Protein AF-A0A074Z7V4-F1 (afdb_monomer_lite)

Radius of gyration: 21.46 Å; chains: 1; bounding box: 53×35×67 Å

Organism: Opisthorchis viverrini (NCBI:txid6198)

Foldseek 3Di:
DLDPQAADQAPPRDGPDDDDDQDDLVVVLCQLLVPVVCVVVVDHHQPAAQAAEEEAEDAAEDDQQWGDGPPGIAGLQSVLVSLVSCQVRNRYNAYEYEEEYFLFQNSQVVRHDLQSSYFYKYQAHNPGTWAADDCPPVVVNDGSHTQLVCQLVVCVVVDDPVPQDPLNSQVRSQVRSDVHRIDRDHSLLVLLVQLLVQCVVVHAADAPDDDPVQLVVLLVLLVVLLCVQPNNCVSPVCNVVRSVSSSVCSVRRDGSVSSSVSSNVSRD

pLDDT: mean 84.58, std 10.16, range [51.84, 97.12]

Sequence (268 aa):
NPFPGQVFHEYEKENIYYRGLSWNTDILAKVLEGDRNLGKHRKKVLKSGPCNKVFLYYSGHGAVGYISFPNGQLSAMQLNDILTSMRSKKTYNKLVFYMDACYSGSMFHDLLPTDAGLYVTTSANEKEVSWGAFRSDRRIGACTATEYSYSWITDSEHKDLKKRTLDQQYQEVKKRTKKSRAELGHIMKETFHDIVMDVTTHHKPTVNNLSKRDELICYETVCDHFETHCFTMQQLPEVAQHTIHLMEQCKAGYEAKTVIECVHSVCS

Structure (mmCIF, N/CA/C/O backbone):
data_AF-A0A074Z7V4-F1
#
_entry.id   AF-A0A074Z7V4-F1
#
loop_
_atom_site.group_PDB
_atom_site.id
_atom_site.type_symbol
_atom_site.label_atom_id
_atom_site.label_alt_id
_atom_site.label_comp_id
_atom_site.label_asym_id
_atom_site.label_entity_id
_atom_site.label_seq_id
_atom_site.pdbx_PDB_ins_code
_atom_site.Cartn_x
_atom_site.Cartn_y
_atom_site.Cartn_z
_atom_site.occupancy
_atom_site.B_iso_or_equiv
_atom_site.auth_seq_id
_atom_site.auth_comp_id
_atom_site.auth_asym_id
_atom_site.auth_atom_id
_atom_site.pdbx_PDB_model_num
ATOM 1 N N . ASN A 1 1 ? 22.125 -0.754 -22.207 1.00 80.38 1 ASN A N 1
ATOM 2 C CA . ASN A 1 1 ? 21.896 -2.075 -21.586 1.00 80.38 1 ASN A CA 1
ATOM 3 C C . ASN A 1 1 ? 22.978 -3.025 -22.100 1.00 80.38 1 ASN A C 1
ATOM 5 O O . ASN A 1 1 ? 22.996 -3.240 -23.307 1.00 80.38 1 ASN A O 1
ATOM 9 N N . PRO A 1 2 ? 23.887 -3.530 -21.244 1.00 85.88 2 PRO A N 1
ATOM 10 C CA . PRO A 1 2 ? 24.947 -4.472 -21.637 1.00 85.88 2 PRO A CA 1
ATOM 11 C C . PRO A 1 2 ? 24.444 -5.880 -22.012 1.00 85.88 2 PRO A C 1
ATOM 13 O O . PRO A 1 2 ? 25.205 -6.646 -22.595 1.00 85.88 2 PRO A O 1
ATOM 16 N N . PHE A 1 3 ? 23.184 -6.219 -21.712 1.00 87.62 3 PHE A N 1
ATOM 17 C CA . PHE A 1 3 ? 22.552 -7.500 -22.040 1.00 87.62 3 PHE A CA 1
ATOM 18 C C . PHE A 1 3 ? 21.290 -7.262 -22.894 1.00 87.62 3 PHE A C 1
ATOM 20 O O . PHE A 1 3 ? 20.187 -7.120 -22.358 1.00 87.62 3 PHE A O 1
ATOM 27 N N . PRO A 1 4 ? 21.418 -7.137 -24.230 1.00 87.25 4 PRO A N 1
ATOM 28 C CA . PRO A 1 4 ? 20.284 -6.850 -25.106 1.00 87.25 4 PRO A CA 1
ATOM 29 C C . PRO A 1 4 ? 19.150 -7.872 -24.955 1.00 87.25 4 PRO A C 1
ATOM 31 O O . PRO A 1 4 ? 19.379 -9.076 -24.973 1.00 87.25 4 PRO A O 1
ATOM 34 N N . GLY A 1 5 ? 17.914 -7.383 -24.813 1.00 85.75 5 GLY A N 1
ATOM 35 C CA . GLY A 1 5 ? 16.729 -8.233 -24.636 1.00 85.75 5 GLY A CA 1
ATOM 36 C C . GLY A 1 5 ? 16.567 -8.842 -23.239 1.00 85.75 5 GLY A C 1
ATOM 37 O O . GLY A 1 5 ? 15.644 -9.631 -23.041 1.00 85.75 5 GLY A O 1
ATOM 38 N N . GLN A 1 6 ? 17.431 -8.481 -22.282 1.00 87.56 6 GLN A N 1
ATOM 39 C CA . GLN A 1 6 ? 17.394 -9.006 -20.920 1.00 87.56 6 GLN A CA 1
ATOM 40 C C . GLN A 1 6 ? 17.218 -7.900 -19.875 1.00 87.56 6 GLN A C 1
ATOM 42 O O . GLN A 1 6 ? 17.792 -6.811 -19.997 1.00 87.56 6 GLN A O 1
ATOM 47 N N . VAL A 1 7 ? 16.420 -8.198 -18.849 1.00 85.69 7 VAL A N 1
ATOM 48 C CA . VAL A 1 7 ? 16.239 -7.396 -17.631 1.00 85.69 7 VAL A CA 1
ATOM 49 C C . VAL A 1 7 ? 16.257 -8.343 -16.438 1.00 85.69 7 VAL A C 1
ATOM 51 O O . VAL A 1 7 ? 15.667 -9.416 -16.507 1.00 85.69 7 VAL A O 1
ATOM 54 N N . PHE A 1 8 ? 16.927 -7.933 -15.364 1.00 85.88 8 PHE A N 1
ATOM 55 C CA . PHE A 1 8 ? 17.133 -8.729 -14.155 1.00 85.88 8 PHE A CA 1
ATOM 56 C C . PHE A 1 8 ? 16.592 -7.971 -12.942 1.00 85.88 8 PHE A C 1
ATOM 58 O O . PHE A 1 8 ? 16.711 -6.744 -12.906 1.00 85.88 8 PHE A O 1
ATOM 65 N N . HIS A 1 9 ? 16.037 -8.687 -11.962 1.00 83.50 9 HIS A N 1
A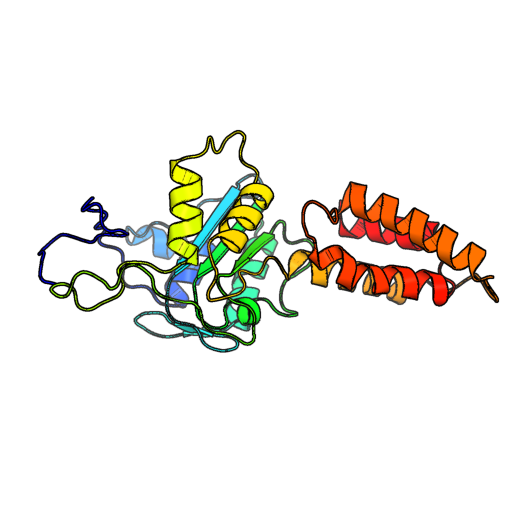TOM 66 C CA . HIS A 1 9 ? 15.585 -8.120 -10.682 1.00 83.50 9 HIS A CA 1
ATOM 67 C C . HIS A 1 9 ? 16.553 -8.408 -9.523 1.00 83.50 9 HIS A C 1
ATOM 69 O O . HIS A 1 9 ? 16.456 -7.810 -8.458 1.00 83.50 9 HIS A O 1
ATOM 75 N N . GLU A 1 10 ? 17.537 -9.276 -9.734 1.00 78.44 10 GLU A N 1
ATOM 76 C CA . GLU A 1 10 ? 18.521 -9.661 -8.727 1.00 78.44 10 GLU A CA 1
ATOM 77 C C . GLU A 1 10 ? 19.835 -10.110 -9.382 1.00 78.44 10 GLU A C 1
ATOM 79 O O . GLU A 1 10 ? 20.051 -9.912 -10.581 1.00 78.44 10 GLU A O 1
ATOM 84 N N . TYR A 1 11 ? 20.751 -10.658 -8.581 1.00 66.06 11 TYR A N 1
ATOM 85 C CA . TYR A 1 11 ? 22.032 -11.165 -9.076 1.00 66.06 11 TYR A CA 1
ATOM 86 C C . TYR A 1 11 ? 21.895 -12.460 -9.877 1.00 66.06 11 TYR A C 1
ATOM 88 O O . TYR A 1 11 ? 22.712 -12.704 -10.772 1.00 66.06 11 TYR A O 1
ATOM 96 N N . GLU A 1 12 ? 20.880 -13.269 -9.573 1.00 63.16 12 GLU A N 1
ATOM 97 C CA . GLU A 1 12 ? 20.518 -14.421 -10.384 1.00 63.16 12 GLU A CA 1
ATOM 98 C C . GLU A 1 12 ? 19.896 -13.904 -11.683 1.00 63.16 12 GLU A C 1
ATOM 100 O O . GLU A 1 12 ? 18.950 -13.119 -11.711 1.00 63.16 12 GLU A O 1
ATOM 105 N N . LYS A 1 13 ? 20.543 -14.238 -12.799 1.00 66.25 13 LYS A N 1
ATOM 106 C CA . LYS A 1 13 ? 20.292 -13.625 -14.107 1.00 66.25 13 LYS A CA 1
ATOM 107 C C . LYS A 1 13 ? 19.062 -14.215 -14.792 1.00 66.25 13 LYS A C 1
ATOM 109 O O . LYS A 1 13 ? 19.121 -14.553 -15.976 1.00 66.25 13 LYS A O 1
ATOM 114 N N . GLU A 1 14 ? 17.960 -14.357 -14.068 1.00 79.56 14 GLU A N 1
ATOM 115 C CA . GLU A 1 14 ? 16.699 -14.726 -14.688 1.00 79.56 14 GLU A CA 1
ATOM 116 C C . GLU A 1 14 ? 16.153 -13.534 -15.478 1.00 79.56 14 GLU A C 1
ATOM 118 O O . GLU A 1 14 ? 16.038 -12.411 -14.982 1.00 79.56 14 GLU A O 1
ATOM 123 N N . ASN A 1 15 ? 15.872 -13.769 -16.759 1.00 81.88 15 ASN A N 1
ATOM 124 C CA . ASN A 1 15 ? 15.358 -12.724 -17.625 1.00 81.88 15 ASN A CA 1
ATOM 125 C C . ASN A 1 15 ? 13.858 -12.529 -17.394 1.00 81.88 15 ASN A C 1
ATOM 127 O O . ASN A 1 15 ? 13.052 -13.342 -17.838 1.00 81.88 15 ASN A O 1
ATOM 131 N N . ILE A 1 16 ? 13.494 -11.391 -16.810 1.00 79.75 16 ILE A N 1
ATOM 132 C CA . ILE A 1 16 ? 12.103 -11.001 -16.541 1.00 79.75 16 ILE A CA 1
ATOM 133 C C . ILE A 1 16 ? 11.569 -9.958 -17.538 1.00 79.75 16 ILE A C 1
ATOM 135 O O . ILE A 1 16 ? 10.591 -9.259 -17.271 1.00 79.75 16 ILE A O 1
ATOM 139 N N . TYR A 1 17 ? 12.235 -9.782 -18.685 1.00 79.69 17 TYR A N 1
ATOM 140 C CA . TYR A 1 17 ? 11.894 -8.727 -19.636 1.00 79.69 17 TYR A CA 1
ATOM 141 C C . TYR A 1 17 ? 10.467 -8.861 -20.186 1.00 79.69 17 TYR A C 1
ATOM 143 O O . TYR A 1 17 ? 10.126 -9.815 -20.885 1.00 79.69 17 TYR A O 1
ATOM 151 N N . TYR A 1 18 ? 9.665 -7.821 -19.960 1.00 71.94 18 TYR A N 1
ATOM 152 C CA . TYR A 1 18 ? 8.350 -7.647 -20.564 1.00 71.94 18 TYR A CA 1
ATOM 153 C C . TYR A 1 18 ? 8.260 -6.286 -21.261 1.00 71.94 18 TYR A C 1
ATOM 155 O O . TYR A 1 18 ? 8.607 -5.248 -20.693 1.00 71.94 18 TYR A O 1
ATOM 163 N N . ARG A 1 19 ? 7.758 -6.265 -22.502 1.00 67.94 19 ARG A N 1
ATOM 164 C CA . ARG A 1 19 ? 7.494 -5.018 -23.230 1.00 67.94 19 ARG A CA 1
ATOM 165 C C . ARG A 1 19 ? 6.061 -4.555 -22.961 1.00 67.94 19 ARG A C 1
ATOM 167 O O . ARG A 1 19 ? 5.111 -5.082 -23.535 1.00 67.94 19 ARG A O 1
ATOM 174 N N . GLY A 1 20 ? 5.926 -3.554 -22.095 1.00 66.00 20 GLY A N 1
ATOM 175 C CA . GLY A 1 20 ? 4.654 -2.897 -21.789 1.00 66.00 20 GLY A CA 1
ATOM 176 C C . GLY A 1 20 ? 4.249 -1.807 -22.787 1.00 66.00 20 GLY A C 1
ATOM 177 O O . GLY A 1 20 ? 4.987 -1.457 -23.708 1.00 66.00 20 GLY A O 1
ATOM 178 N N . LEU A 1 21 ? 3.051 -1.259 -22.579 1.00 67.06 21 LEU A N 1
ATOM 179 C CA . LEU A 1 21 ? 2.572 -0.053 -23.258 1.00 67.06 21 LEU A CA 1
ATOM 180 C C . LEU A 1 21 ? 3.268 1.194 -22.685 1.00 67.06 21 LEU A C 1
ATOM 182 O O . LEU A 1 21 ? 3.741 1.178 -21.553 1.00 67.06 21 LEU A O 1
ATOM 186 N N . SER A 1 22 ? 3.289 2.292 -23.445 1.00 68.94 22 SER A N 1
ATOM 187 C CA . SER A 1 22 ? 3.604 3.610 -22.879 1.00 68.94 22 SER A CA 1
ATOM 188 C C . SER A 1 22 ? 2.479 4.021 -21.924 1.00 68.94 22 SER A C 1
ATOM 190 O O . SER A 1 22 ? 1.308 4.013 -22.316 1.00 68.94 22 SER A O 1
ATOM 192 N N . TRP A 1 23 ? 2.838 4.328 -20.677 1.00 73.06 23 TRP A N 1
ATOM 193 C CA . TRP A 1 23 ? 1.909 4.701 -19.613 1.00 73.06 23 TRP A CA 1
ATOM 194 C C . TRP A 1 23 ? 1.901 6.213 -19.389 1.00 73.06 23 TRP A C 1
ATOM 196 O O . TRP A 1 23 ? 2.947 6.863 -19.397 1.00 73.06 23 TRP A O 1
ATOM 206 N N . ASN A 1 24 ? 0.709 6.748 -19.155 1.00 76.88 24 ASN A N 1
ATOM 207 C CA . ASN A 1 24 ? 0.464 8.077 -18.611 1.00 76.88 24 ASN A CA 1
ATOM 208 C C . ASN A 1 24 ? -0.742 7.999 -17.657 1.00 76.88 24 ASN A C 1
ATOM 210 O O . ASN A 1 24 ? -1.385 6.947 -17.550 1.00 76.88 24 ASN A O 1
ATOM 214 N N . THR A 1 25 ? -1.038 9.103 -16.978 1.00 77.25 25 THR A N 1
ATOM 215 C CA . THR A 1 25 ? -2.139 9.212 -16.009 1.00 77.25 25 THR A CA 1
ATOM 216 C C . THR A 1 25 ? -3.486 8.795 -16.592 1.00 77.25 25 THR A C 1
ATOM 218 O O . THR A 1 25 ? -4.190 7.980 -15.999 1.00 77.25 25 THR A O 1
ATOM 221 N N . ASP A 1 26 ? -3.810 9.275 -17.793 1.00 80.56 26 ASP A N 1
ATOM 222 C CA . ASP A 1 26 ? -5.094 9.010 -18.446 1.00 80.56 26 ASP A CA 1
ATOM 223 C C . ASP A 1 26 ? -5.274 7.526 -18.772 1.00 80.56 26 ASP A C 1
ATOM 225 O O . ASP A 1 26 ? -6.372 6.979 -18.660 1.00 80.56 26 ASP A O 1
ATOM 229 N N . ILE A 1 27 ? -4.196 6.857 -19.190 1.00 81.44 27 ILE A N 1
ATOM 230 C CA . ILE A 1 27 ? -4.209 5.420 -19.464 1.00 81.44 27 ILE A CA 1
ATOM 231 C C . ILE A 1 27 ? -4.393 4.640 -18.162 1.00 81.44 27 ILE A C 1
ATOM 233 O O . ILE A 1 27 ? -5.174 3.692 -18.167 1.00 81.44 27 ILE A O 1
ATOM 237 N N . LEU A 1 28 ? -3.732 5.027 -17.064 1.00 83.44 28 LEU A N 1
ATOM 238 C CA . LEU A 1 28 ? -3.923 4.369 -15.768 1.00 83.44 28 LEU A CA 1
ATOM 239 C C . LEU A 1 28 ? -5.385 4.465 -15.319 1.00 83.44 28 LEU A C 1
ATOM 241 O O . LEU A 1 28 ? -5.999 3.431 -15.060 1.00 83.44 28 LEU A O 1
ATOM 245 N N . ALA A 1 29 ? -5.952 5.675 -15.300 1.00 83.12 29 ALA A N 1
ATOM 246 C CA . ALA A 1 29 ? -7.342 5.898 -14.906 1.00 83.12 29 ALA A CA 1
ATOM 247 C C . ALA A 1 29 ? -8.300 5.052 -15.758 1.00 83.12 29 ALA A C 1
ATOM 249 O O . ALA A 1 29 ? -9.081 4.264 -15.235 1.00 83.12 29 ALA A O 1
ATOM 250 N N . LYS A 1 30 ? -8.166 5.108 -17.088 1.00 86.00 30 LYS A N 1
ATOM 251 C CA . LYS A 1 30 ? -9.005 4.330 -18.015 1.00 86.00 30 LYS A CA 1
ATOM 252 C C . LYS A 1 30 ? -8.857 2.819 -17.855 1.00 86.00 30 LYS A C 1
ATOM 254 O O . LYS A 1 30 ? -9.831 2.089 -18.030 1.00 86.00 30 LYS A O 1
ATOM 259 N N . VAL A 1 31 ? -7.653 2.330 -17.551 1.00 87.81 31 VAL A N 1
ATOM 260 C CA . VAL A 1 31 ? -7.422 0.906 -17.275 1.00 87.81 31 VAL A CA 1
ATOM 261 C C . VAL A 1 31 ? -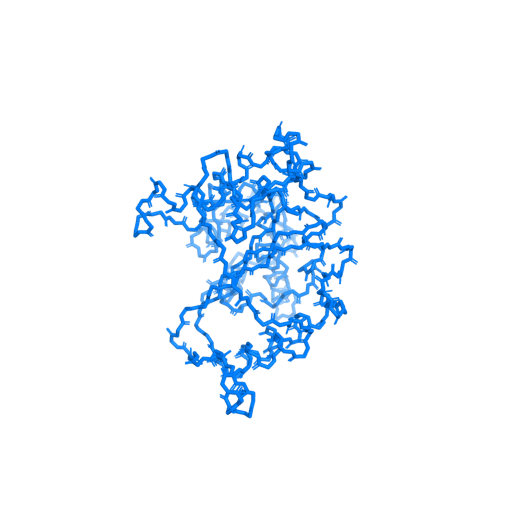8.130 0.497 -15.991 1.00 87.81 31 VAL A C 1
ATOM 263 O O . VAL A 1 31 ? -8.842 -0.505 -16.013 1.00 87.81 31 VAL A O 1
ATOM 266 N N . LEU A 1 32 ? -7.965 1.263 -14.912 1.00 87.12 32 LEU A N 1
ATOM 267 C CA . LEU A 1 32 ? -8.542 0.975 -13.598 1.00 87.12 32 LEU A CA 1
ATOM 268 C C . LEU A 1 32 ? -10.070 1.111 -13.571 1.00 87.12 32 LEU A C 1
ATOM 270 O O . LEU A 1 32 ? -10.753 0.329 -12.915 1.00 87.12 32 LEU A O 1
ATOM 274 N N . GLU A 1 33 ? -10.621 2.041 -14.347 1.00 84.56 33 GLU A N 1
ATOM 275 C CA . GLU A 1 33 ? -12.066 2.240 -14.476 1.00 84.56 33 GLU A CA 1
ATOM 276 C C . GLU A 1 33 ? -12.741 1.312 -15.500 1.00 84.56 33 GLU A C 1
ATOM 278 O O . GLU A 1 33 ? -13.967 1.312 -15.620 1.00 84.56 33 GLU A O 1
ATOM 283 N N . GLY A 1 34 ? -11.969 0.519 -16.250 1.00 83.25 34 GLY A N 1
ATOM 284 C CA . GLY A 1 34 ? -12.516 -0.425 -17.225 1.00 83.25 34 GLY A CA 1
ATOM 285 C C . GLY A 1 34 ? -13.076 0.225 -18.498 1.00 83.25 34 GLY A C 1
ATOM 286 O O . GLY A 1 34 ? -14.072 -0.254 -19.049 1.00 83.25 34 GLY A O 1
ATOM 287 N N . ASP A 1 35 ? -12.449 1.300 -18.993 1.00 83.94 35 ASP A N 1
ATOM 288 C CA . ASP A 1 35 ? -12.880 2.018 -20.202 1.00 83.94 35 ASP A CA 1
ATOM 289 C C . ASP A 1 35 ? -12.924 1.080 -21.428 1.00 83.94 35 ASP A C 1
ATOM 291 O O . ASP A 1 35 ? -11.910 0.615 -21.967 1.00 83.94 35 ASP A O 1
ATOM 295 N N . ARG A 1 36 ? -14.145 0.824 -21.914 1.00 79.00 36 ARG A N 1
ATOM 296 C CA . ARG A 1 36 ? -14.410 -0.077 -23.044 1.00 79.00 36 ARG A CA 1
ATOM 297 C C . ARG A 1 36 ? -13.829 0.433 -24.363 1.00 79.00 36 ARG A C 1
ATOM 299 O O . ARG A 1 36 ? -13.514 -0.386 -25.224 1.00 79.00 36 ARG A O 1
ATOM 306 N N . ASN A 1 37 ? -13.690 1.746 -24.547 1.00 80.25 37 ASN A N 1
ATOM 307 C CA . ASN A 1 37 ? -13.113 2.323 -25.760 1.00 80.25 37 ASN A CA 1
ATOM 308 C C . ASN A 1 37 ? -11.602 2.106 -25.797 1.00 80.25 37 ASN A C 1
ATOM 310 O O . ASN A 1 37 ? -11.081 1.689 -26.830 1.00 80.25 37 ASN A O 1
ATOM 314 N N . LEU A 1 38 ? -10.913 2.249 -24.659 1.00 76.50 38 LEU A N 1
ATOM 315 C CA . LEU A 1 38 ? -9.503 1.864 -24.556 1.00 76.50 38 LEU A CA 1
ATOM 316 C C . LEU A 1 38 ? -9.320 0.358 -24.833 1.00 76.50 38 LEU A C 1
ATOM 318 O O . LEU A 1 38 ? -8.413 -0.031 -25.573 1.00 76.50 38 LEU A O 1
ATOM 322 N N . GLY A 1 39 ? -10.243 -0.471 -24.331 1.00 63.44 39 GLY A N 1
ATOM 323 C CA . GLY A 1 39 ? -10.296 -1.916 -24.580 1.00 63.44 39 GLY A CA 1
ATOM 324 C C . GLY A 1 39 ? -10.379 -2.319 -26.060 1.00 63.44 39 GLY A C 1
ATOM 325 O O . GLY A 1 39 ? -9.779 -3.316 -26.469 1.00 63.44 39 GLY A O 1
ATOM 326 N N . LYS A 1 40 ? -11.075 -1.529 -26.890 1.00 65.50 40 LYS A N 1
ATOM 327 C CA . LYS A 1 40 ? -11.215 -1.776 -28.341 1.00 65.50 40 LYS A CA 1
ATOM 328 C C . LYS A 1 40 ? -9.897 -1.606 -29.103 1.00 65.50 40 LYS A C 1
ATOM 330 O O . LYS A 1 40 ? -9.696 -2.263 -30.120 1.00 65.50 40 LYS A O 1
ATOM 335 N N . HIS A 1 41 ? -8.957 -0.812 -28.590 1.00 67.25 41 HIS A N 1
ATOM 336 C CA . HIS A 1 41 ? -7.642 -0.590 -29.206 1.00 67.25 41 HIS A CA 1
ATOM 337 C C . HIS A 1 41 ? -6.600 -1.668 -28.842 1.00 67.25 41 HIS A C 1
ATOM 339 O O . HIS A 1 41 ? -5.408 -1.377 -28.766 1.00 67.25 41 HIS A O 1
ATOM 345 N N . ARG A 1 42 ? -7.037 -2.915 -28.5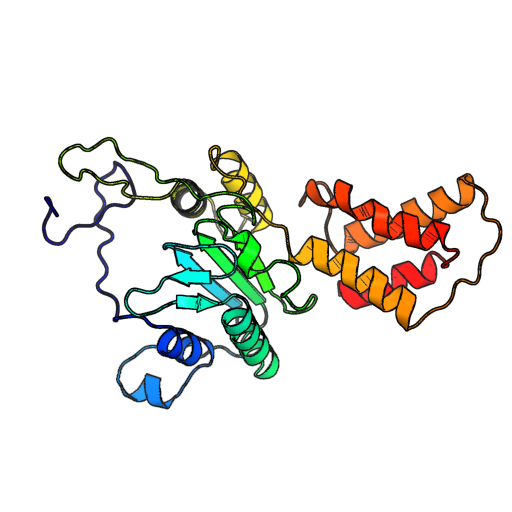87 1.00 60.38 42 ARG A N 1
ATOM 346 C CA . ARG A 1 42 ? -6.201 -4.050 -28.130 1.00 60.38 42 ARG A CA 1
ATOM 347 C C . ARG A 1 42 ? -5.441 -3.797 -26.818 1.00 60.38 42 ARG A C 1
ATOM 349 O O . ARG A 1 42 ? -4.493 -4.517 -26.508 1.00 60.38 42 ARG A O 1
ATOM 356 N N . LYS A 1 43 ? -5.852 -2.806 -26.024 1.00 69.19 43 LYS A N 1
ATOM 357 C CA . LYS A 1 43 ? -5.298 -2.567 -24.687 1.00 69.19 43 LYS A CA 1
ATOM 358 C C . LYS A 1 43 ? -6.124 -3.337 -23.659 1.00 69.19 43 LYS A C 1
ATOM 360 O O . LYS A 1 43 ? -7.349 -3.330 -23.714 1.00 69.19 43 LYS A O 1
ATOM 365 N N . LYS A 1 44 ? -5.466 -4.032 -22.730 1.00 80.69 44 LYS A N 1
ATOM 366 C CA . LYS A 1 44 ? -6.165 -4.692 -21.619 1.00 80.69 44 LYS A CA 1
ATOM 367 C C . LYS A 1 44 ? -6.602 -3.623 -20.616 1.00 80.69 44 LYS A C 1
ATOM 369 O O . LYS A 1 44 ? -5.785 -2.807 -20.207 1.00 80.69 44 LYS A O 1
ATOM 374 N N . VAL A 1 45 ? -7.876 -3.650 -20.243 1.00 85.56 45 VAL A N 1
ATOM 375 C CA . VAL A 1 45 ? -8.449 -2.840 -19.160 1.00 85.56 45 VAL A CA 1
ATOM 376 C C . VAL A 1 45 ? -8.995 -3.764 -18.085 1.00 85.56 45 VAL A C 1
ATOM 378 O O . VAL A 1 45 ? -9.256 -4.944 -18.353 1.00 85.56 45 VAL A O 1
ATOM 381 N N . LEU A 1 46 ? -9.165 -3.237 -16.879 1.00 86.19 46 LEU A N 1
ATOM 382 C CA . LEU A 1 46 ? -9.735 -3.979 -15.774 1.00 86.19 46 LEU A CA 1
ATOM 383 C C . LEU A 1 46 ? -11.203 -4.324 -16.087 1.00 86.19 46 LEU A C 1
ATOM 385 O O . LEU A 1 46 ? -11.979 -3.480 -16.527 1.00 86.19 46 LEU A O 1
ATOM 389 N N . LYS A 1 47 ? -11.573 -5.596 -15.913 1.00 86.94 47 LYS A N 1
ATOM 390 C CA . LYS A 1 47 ? -12.946 -6.109 -16.092 1.00 86.94 47 LYS A CA 1
ATOM 391 C C . LYS A 1 47 ? -13.462 -6.728 -14.794 1.00 86.94 47 LYS A C 1
ATOM 393 O O . LYS A 1 47 ? -14.041 -7.811 -14.804 1.00 86.94 47 LYS A O 1
ATOM 398 N N . SER A 1 48 ? -13.148 -6.087 -13.678 1.00 89.19 48 SER A N 1
ATOM 399 C CA . SER A 1 48 ? -13.556 -6.515 -12.347 1.00 89.19 48 SER A CA 1
ATOM 400 C C . SER A 1 48 ? -14.889 -5.875 -11.954 1.00 89.19 48 SER A C 1
ATOM 402 O O . SER A 1 48 ? -15.280 -4.830 -12.474 1.00 89.19 48 SER A O 1
ATOM 404 N N . GLY A 1 49 ? -15.598 -6.539 -11.052 1.00 85.44 49 GLY A N 1
ATOM 405 C CA . GLY A 1 49 ? -16.850 -6.087 -10.465 1.00 85.44 49 GLY A CA 1
ATOM 406 C C . GLY A 1 49 ? -16.868 -6.290 -8.945 1.00 85.44 49 GLY A C 1
ATOM 407 O O . GLY A 1 49 ? -15.827 -6.571 -8.341 1.00 85.44 49 GLY A O 1
ATOM 408 N N . PRO A 1 50 ? -18.052 -6.221 -8.317 1.00 85.31 50 PRO A N 1
ATOM 409 C CA . PRO A 1 50 ? -18.200 -6.079 -6.866 1.00 85.31 50 PRO A CA 1
ATOM 410 C C . PRO A 1 50 ? -17.711 -7.276 -6.047 1.00 85.31 50 PRO A C 1
ATOM 412 O O . PRO A 1 50 ? -17.609 -7.169 -4.835 1.00 85.31 50 PRO A O 1
ATOM 415 N N . CYS A 1 51 ? -17.430 -8.423 -6.673 1.00 85.69 51 CYS A N 1
ATOM 416 C CA . CYS A 1 51 ? -16.953 -9.632 -5.993 1.00 85.69 51 CYS A CA 1
ATOM 417 C C . CYS A 1 51 ? -15.461 -9.911 -6.240 1.00 85.69 51 CYS A C 1
ATOM 419 O O . CYS A 1 51 ? -14.905 -10.853 -5.675 1.00 85.69 51 CYS A O 1
ATOM 421 N N . ASN A 1 52 ? -14.802 -9.139 -7.108 1.00 91.44 52 ASN A N 1
ATOM 422 C CA . ASN A 1 52 ? -13.427 -9.409 -7.511 1.00 91.44 52 ASN A CA 1
ATOM 423 C C . ASN A 1 52 ? -12.412 -8.794 -6.545 1.00 91.44 52 ASN A C 1
ATOM 425 O O . ASN A 1 52 ? -12.640 -7.738 -5.961 1.00 91.44 52 ASN A O 1
ATOM 429 N N . LYS A 1 53 ? -11.257 -9.449 -6.420 1.00 91.12 53 LYS A N 1
ATOM 430 C CA . LYS A 1 53 ? -10.086 -8.909 -5.728 1.00 91.12 53 LYS A CA 1
ATOM 431 C C . LYS A 1 53 ? -9.139 -8.307 -6.764 1.00 91.12 53 LYS A C 1
ATOM 433 O O . LYS A 1 53 ? -8.894 -8.940 -7.791 1.00 91.12 53 LYS A O 1
ATOM 438 N N . VAL A 1 54 ? -8.632 -7.107 -6.507 1.00 93.19 54 VAL A N 1
ATOM 439 C CA . VAL A 1 54 ? -7.724 -6.377 -7.402 1.00 93.19 54 VAL A CA 1
ATOM 440 C C . VAL A 1 54 ? -6.386 -6.183 -6.696 1.00 93.19 54 VAL A C 1
ATOM 442 O O . VAL A 1 54 ? -6.353 -5.795 -5.536 1.00 93.19 54 VAL A O 1
ATOM 445 N N . PHE A 1 55 ? -5.284 -6.455 -7.391 1.00 94.56 55 PHE A N 1
ATOM 446 C CA . PHE A 1 55 ? -3.933 -6.159 -6.918 1.00 94.56 55 PHE A CA 1
ATOM 447 C C . PHE A 1 55 ? -3.294 -5.142 -7.861 1.00 94.56 55 PHE A C 1
ATOM 449 O O . PHE A 1 55 ? -3.238 -5.371 -9.071 1.00 94.56 55 PHE A O 1
ATOM 456 N N . LEU A 1 56 ? -2.841 -4.024 -7.303 1.00 93.50 56 LEU A N 1
ATOM 457 C CA . LEU A 1 56 ? -2.114 -2.969 -7.989 1.00 93.50 56 LEU A CA 1
ATOM 458 C C . LEU A 1 56 ? -0.700 -2.898 -7.427 1.00 93.50 56 LEU A C 1
ATOM 460 O O . LEU A 1 56 ? -0.492 -2.939 -6.217 1.00 93.50 56 LEU A O 1
ATOM 464 N N . TYR A 1 57 ? 0.268 -2.752 -8.320 1.00 95.25 57 TYR A N 1
ATOM 465 C CA . TYR A 1 57 ? 1.655 -2.525 -7.956 1.00 95.25 57 TYR A CA 1
ATOM 466 C C . TYR A 1 57 ? 2.224 -1.417 -8.835 1.00 95.25 57 TYR A C 1
ATOM 468 O O . TYR A 1 57 ? 2.144 -1.481 -10.064 1.00 95.25 57 TYR A O 1
ATOM 476 N N . TYR A 1 58 ? 2.769 -0.392 -8.189 1.00 94.38 58 TYR A N 1
ATOM 477 C CA . TYR A 1 58 ? 3.492 0.695 -8.830 1.00 94.38 58 TYR A CA 1
ATOM 478 C C . TYR A 1 58 ? 4.933 0.689 -8.328 1.00 94.38 58 TYR A C 1
ATOM 480 O O . TYR A 1 58 ? 5.160 0.632 -7.123 1.00 94.38 58 TYR A O 1
ATOM 488 N N . SER A 1 59 ? 5.891 0.795 -9.247 1.00 93.31 59 SER A N 1
ATOM 489 C CA . SER A 1 59 ? 7.290 1.071 -8.925 1.00 93.31 59 SER A CA 1
ATOM 490 C C . SER A 1 59 ? 7.829 2.127 -9.875 1.00 93.31 59 SER A C 1
ATOM 492 O O . SER A 1 59 ? 7.673 2.022 -11.096 1.00 93.31 59 SER A O 1
ATOM 494 N N . GLY A 1 60 ? 8.424 3.171 -9.309 1.00 91.62 60 GLY A N 1
ATOM 495 C CA . GLY A 1 60 ? 8.931 4.299 -10.072 1.00 91.62 60 GLY A CA 1
ATOM 496 C C . GLY A 1 60 ? 9.456 5.413 -9.180 1.00 91.62 60 GLY A C 1
ATOM 497 O O . GLY A 1 60 ? 9.766 5.223 -8.007 1.00 91.62 60 GLY A O 1
ATOM 498 N N . HIS A 1 61 ? 9.562 6.609 -9.749 1.00 92.62 61 HIS A N 1
ATOM 499 C CA . HIS A 1 61 ? 9.936 7.788 -8.978 1.00 92.62 61 HIS A CA 1
ATOM 500 C C . HIS A 1 61 ? 8.713 8.415 -8.310 1.00 92.62 61 HIS A C 1
ATOM 502 O O . HIS A 1 61 ? 7.591 8.315 -8.817 1.00 92.62 61 HIS A O 1
ATOM 508 N N . GLY A 1 62 ? 8.961 9.084 -7.188 1.00 93.06 62 GLY A N 1
ATOM 509 C CA . GLY A 1 62 ? 7.962 9.821 -6.430 1.00 93.06 62 GLY A CA 1
ATOM 510 C C . GLY A 1 62 ? 8.547 11.079 -5.803 1.00 93.06 62 GLY A C 1
ATOM 511 O O . GLY A 1 62 ? 9.767 11.246 -5.712 1.00 93.06 62 GLY A O 1
ATOM 512 N N . ALA A 1 63 ? 7.646 11.963 -5.408 1.00 90.62 63 ALA A N 1
ATOM 513 C CA . ALA A 1 63 ? 7.872 13.166 -4.628 1.00 90.62 63 ALA A CA 1
ATOM 514 C C . ALA A 1 63 ? 6.710 13.308 -3.633 1.00 90.62 63 ALA A C 1
ATOM 516 O O . ALA A 1 63 ? 5.744 12.547 -3.689 1.00 90.62 63 ALA A O 1
ATOM 517 N N . VAL A 1 64 ? 6.779 14.288 -2.733 1.00 90.00 64 VAL A N 1
ATOM 518 C CA . VAL A 1 64 ? 5.690 14.541 -1.780 1.00 90.00 64 VAL A CA 1
ATOM 519 C C . VAL A 1 64 ? 4.391 14.835 -2.543 1.00 90.00 64 VAL A C 1
ATOM 521 O O . VAL A 1 64 ? 4.296 15.849 -3.231 1.00 90.00 64 VAL A O 1
ATOM 524 N N . GLY A 1 65 ? 3.410 13.937 -2.437 1.00 86.06 65 GLY A N 1
ATOM 525 C CA . GLY A 1 65 ? 2.091 14.032 -3.060 1.00 86.06 65 GLY A CA 1
ATOM 526 C C . GLY A 1 65 ? 2.028 13.703 -4.557 1.00 86.06 65 GLY A C 1
ATOM 527 O O . GLY A 1 65 ? 0.988 13.960 -5.165 1.00 86.06 65 GLY A O 1
ATOM 528 N N . TYR A 1 66 ? 3.096 13.167 -5.169 1.00 91.88 66 TYR A N 1
ATOM 529 C CA . TYR A 1 66 ? 3.112 12.821 -6.601 1.00 91.88 66 TYR A CA 1
ATOM 530 C C . TYR A 1 66 ? 3.948 11.574 -6.922 1.00 91.88 66 TYR A C 1
ATOM 532 O O . TYR A 1 66 ? 5.014 11.350 -6.349 1.00 91.88 66 TYR A O 1
ATOM 540 N N . ILE A 1 67 ? 3.531 10.824 -7.946 1.00 93.00 67 ILE A N 1
ATOM 541 C CA . ILE A 1 67 ? 4.325 9.764 -8.588 1.00 93.00 67 ILE A CA 1
ATOM 542 C C . ILE A 1 67 ? 4.527 10.045 -10.083 1.00 93.00 67 ILE A C 1
ATOM 544 O O . ILE A 1 67 ? 3.677 10.652 -10.736 1.00 93.00 67 ILE A O 1
ATOM 548 N N . SER A 1 68 ? 5.653 9.604 -10.642 1.00 90.00 68 SER A N 1
ATOM 549 C CA . SER A 1 68 ? 6.060 9.933 -12.015 1.00 90.00 68 SER A CA 1
ATOM 550 C C . SER A 1 68 ? 5.785 8.814 -13.018 1.00 90.00 68 SER A C 1
ATOM 552 O O . SER A 1 68 ? 6.211 7.676 -12.850 1.00 90.00 68 SER A O 1
ATOM 554 N N . PHE A 1 69 ? 5.187 9.170 -14.148 1.00 84.62 69 PHE A N 1
ATOM 555 C CA . PHE A 1 69 ? 5.099 8.325 -15.336 1.00 84.62 69 PHE A CA 1
ATOM 556 C C . PHE A 1 69 ? 6.146 8.756 -16.373 1.00 84.62 69 PHE A C 1
ATOM 558 O O . PHE A 1 69 ? 6.647 9.878 -16.311 1.00 84.62 69 PHE A O 1
ATOM 565 N N . PRO A 1 70 ? 6.459 7.915 -17.379 1.00 81.44 70 PRO A N 1
ATOM 566 C CA . PRO A 1 70 ? 7.318 8.332 -18.488 1.00 81.44 70 PRO A CA 1
ATOM 567 C C . PRO A 1 70 ? 6.839 9.623 -19.168 1.00 81.44 70 PRO A C 1
ATOM 569 O O . PRO A 1 70 ? 7.654 10.435 -19.588 1.00 81.44 70 PRO A O 1
ATOM 572 N N . ASN A 1 71 ? 5.516 9.811 -19.245 1.00 81.00 71 ASN A N 1
ATOM 573 C CA . ASN A 1 71 ? 4.870 10.974 -19.847 1.00 81.00 71 ASN A CA 1
ATOM 574 C C . ASN A 1 71 ? 3.883 11.622 -18.861 1.00 81.00 71 ASN A C 1
ATOM 576 O O . ASN A 1 71 ? 2.670 11.528 -19.051 1.00 81.00 71 ASN A O 1
ATOM 580 N N . GLY A 1 72 ? 4.397 12.248 -17.800 1.00 83.62 72 GLY A N 1
ATOM 581 C CA . GLY A 1 72 ? 3.604 13.038 -16.848 1.00 83.62 72 GLY A CA 1
ATOM 582 C C . GLY A 1 72 ? 3.749 12.587 -15.397 1.00 83.62 72 GLY A C 1
ATOM 583 O O . GLY A 1 72 ? 4.603 11.771 -15.065 1.00 83.62 72 GLY A O 1
ATOM 584 N N . GLN A 1 73 ? 2.907 13.129 -14.523 1.00 89.12 73 GLN A N 1
ATOM 585 C CA . GLN A 1 73 ? 2.883 12.830 -13.090 1.00 89.12 73 GLN A CA 1
ATOM 586 C C . GLN A 1 73 ? 1.439 12.621 -12.645 1.00 89.12 73 GLN A C 1
ATOM 588 O O . GLN A 1 73 ? 0.543 13.267 -13.183 1.00 89.12 73 GLN A O 1
ATOM 593 N N . LEU A 1 74 ? 1.228 11.735 -11.675 1.00 90.25 74 LEU A N 1
ATOM 594 C CA . LEU A 1 74 ? -0.056 11.518 -11.015 1.00 90.25 74 LEU A CA 1
ATOM 595 C C . LEU A 1 74 ? 0.018 12.092 -9.602 1.00 90.25 74 LEU A C 1
ATOM 597 O O . LEU A 1 74 ? 0.877 11.675 -8.823 1.00 90.25 74 LEU A O 1
ATOM 601 N N . SER A 1 75 ? -0.869 13.027 -9.276 1.00 91.81 75 SER A N 1
ATOM 602 C CA . SER A 1 75 ? -0.978 13.562 -7.919 1.00 91.81 75 SER A CA 1
ATOM 603 C C . SER A 1 75 ? -1.726 12.609 -6.986 1.00 91.81 75 SER A C 1
ATOM 605 O O . SER A 1 75 ? -2.519 11.775 -7.430 1.00 91.81 75 SER A O 1
ATOM 607 N N . A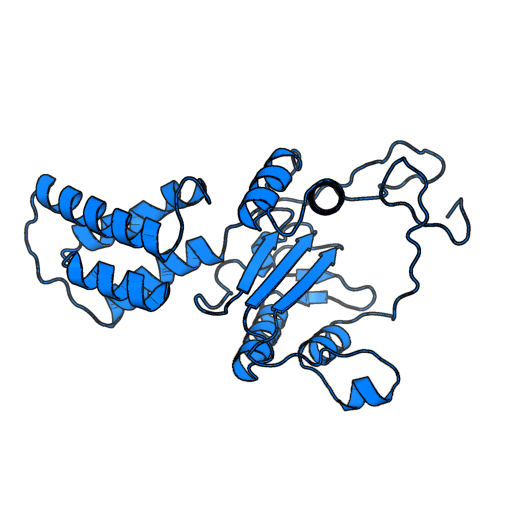LA A 1 76 ? -1.514 12.766 -5.681 1.00 89.88 76 ALA A N 1
ATOM 608 C CA . ALA A 1 76 ? -2.250 12.048 -4.644 1.00 89.88 76 ALA A CA 1
ATOM 609 C C . ALA A 1 76 ? -3.769 12.268 -4.762 1.00 89.88 76 ALA A C 1
ATOM 611 O O . ALA A 1 76 ? -4.543 11.320 -4.673 1.00 89.88 76 ALA A O 1
ATOM 612 N N . MET A 1 77 ? -4.190 13.498 -5.079 1.00 88.50 77 MET A N 1
ATOM 613 C CA . MET A 1 77 ? -5.598 13.841 -5.306 1.00 88.50 77 MET A CA 1
ATOM 614 C C . MET A 1 77 ? -6.180 13.101 -6.516 1.00 88.50 77 MET A C 1
ATOM 616 O O . MET A 1 77 ? -7.219 12.463 -6.399 1.00 88.50 77 MET A O 1
ATOM 620 N N . GLN A 1 78 ? -5.475 13.099 -7.653 1.00 90.19 78 GLN A N 1
ATOM 621 C CA . GLN A 1 78 ? -5.920 12.370 -8.845 1.00 90.19 78 GLN A CA 1
ATOM 622 C C . GLN A 1 78 ? -6.010 10.864 -8.589 1.00 90.19 78 GLN A C 1
ATOM 624 O O . GLN A 1 78 ? -6.934 10.206 -9.063 1.00 90.19 78 GLN A O 1
ATOM 629 N N . LEU A 1 79 ? -5.048 10.302 -7.852 1.00 91.00 79 LEU A N 1
ATOM 630 C CA . LEU A 1 79 ? -5.098 8.897 -7.470 1.00 91.00 79 LEU A CA 1
ATOM 631 C C . LEU A 1 79 ? -6.309 8.608 -6.575 1.00 91.00 79 LEU A C 1
ATOM 633 O O . LEU A 1 79 ? -7.009 7.620 -6.802 1.00 91.00 79 LEU A O 1
ATOM 637 N N . ASN A 1 80 ? -6.573 9.473 -5.599 1.00 88.12 80 ASN A N 1
ATOM 638 C CA . ASN A 1 80 ? -7.719 9.333 -4.713 1.00 88.12 80 ASN A CA 1
ATOM 639 C C . ASN A 1 80 ? -9.056 9.405 -5.469 1.00 88.12 80 ASN A C 1
ATOM 641 O O . ASN A 1 80 ? -9.939 8.577 -5.242 1.00 88.12 80 ASN A O 1
ATOM 645 N N . ASP A 1 81 ? -9.179 10.321 -6.433 1.00 88.44 81 ASP A N 1
ATOM 646 C CA . ASP A 1 81 ? -10.358 10.429 -7.299 1.00 88.44 81 ASP A CA 1
ATOM 647 C C . ASP A 1 81 ? -10.593 9.134 -8.088 1.00 88.44 81 ASP A C 1
ATOM 649 O O . ASP A 1 81 ? -11.723 8.647 -8.183 1.00 88.44 81 ASP A O 1
ATOM 653 N N . ILE A 1 82 ? -9.523 8.522 -8.611 1.00 89.50 82 ILE A N 1
ATOM 654 C CA . ILE A 1 82 ? -9.601 7.239 -9.323 1.00 89.50 82 ILE A CA 1
ATOM 655 C C . ILE A 1 82 ? -10.059 6.122 -8.377 1.00 89.50 82 ILE A C 1
ATOM 657 O O . ILE A 1 82 ? -10.965 5.363 -8.724 1.00 89.50 82 ILE A O 1
ATOM 661 N N . LEU A 1 83 ? -9.473 6.011 -7.181 1.00 87.81 83 LEU A N 1
ATOM 662 C CA . LEU A 1 83 ? -9.839 4.978 -6.202 1.00 87.81 83 LEU A CA 1
ATOM 663 C C . LEU A 1 83 ? -11.291 5.138 -5.721 1.00 87.81 83 LEU A C 1
ATOM 665 O O . LEU A 1 83 ? -12.030 4.150 -5.633 1.00 87.81 83 LEU A O 1
ATOM 669 N N . THR A 1 84 ? -11.729 6.378 -5.507 1.00 85.69 84 THR A N 1
ATOM 670 C CA . THR A 1 84 ? -13.114 6.728 -5.159 1.00 85.69 84 THR A CA 1
ATOM 671 C C . THR A 1 84 ? -14.075 6.396 -6.303 1.00 85.69 84 THR A C 1
ATOM 673 O O . THR A 1 84 ? -15.120 5.776 -6.090 1.00 85.69 84 THR A O 1
ATOM 676 N N . SER A 1 85 ? -13.700 6.717 -7.545 1.00 87.12 85 SER A N 1
ATOM 677 C CA . SER A 1 85 ? -14.451 6.364 -8.757 1.00 87.12 85 SER A CA 1
ATOM 678 C C . SER A 1 85 ? -14.612 4.846 -8.893 1.00 87.12 85 SER A C 1
ATOM 680 O O . SER A 1 85 ? -15.734 4.360 -9.063 1.00 87.12 85 SER A O 1
ATOM 682 N N . MET A 1 86 ? -13.529 4.077 -8.730 1.00 87.12 86 MET A N 1
ATOM 683 C CA . MET A 1 86 ? -13.556 2.609 -8.748 1.00 87.12 86 MET A CA 1
ATOM 684 C C . MET A 1 86 ? -14.511 2.039 -7.694 1.00 87.12 86 MET A C 1
ATOM 686 O O . MET A 1 86 ? -15.316 1.153 -8.000 1.00 87.12 86 MET A O 1
ATOM 690 N N . ARG A 1 87 ? -14.469 2.583 -6.472 1.00 83.38 87 ARG A N 1
ATOM 691 C CA . ARG A 1 87 ? -15.374 2.197 -5.386 1.00 83.38 87 ARG A CA 1
ATOM 692 C C . ARG A 1 87 ? -16.832 2.500 -5.733 1.00 83.38 87 ARG A C 1
ATOM 694 O O . ARG A 1 87 ? -17.673 1.610 -5.632 1.00 83.38 87 ARG A O 1
ATOM 701 N N . SER A 1 88 ? -17.133 3.715 -6.201 1.00 84.62 88 SER A N 1
ATOM 702 C CA . SER A 1 88 ? -18.501 4.127 -6.564 1.00 84.62 88 SER A CA 1
ATOM 703 C C . SER A 1 88 ? -19.112 3.235 -7.654 1.00 84.62 88 SER A C 1
ATOM 705 O O . SER A 1 88 ? -20.279 2.851 -7.588 1.00 84.62 88 SER A O 1
ATOM 707 N N . LYS A 1 89 ? -18.284 2.818 -8.620 1.00 86.88 89 LYS A N 1
ATOM 708 C CA . LYS A 1 89 ? -18.638 1.903 -9.712 1.00 86.88 89 LYS A CA 1
ATOM 709 C C . LYS A 1 89 ? -18.614 0.428 -9.288 1.00 86.88 89 LYS A C 1
ATOM 711 O O . LYS A 1 89 ? -18.902 -0.438 -10.114 1.00 86.88 89 LYS A O 1
ATOM 716 N N . LYS A 1 90 ? -18.273 0.135 -8.026 1.00 86.06 90 LYS A N 1
ATOM 717 C CA . LYS A 1 90 ? -18.114 -1.207 -7.448 1.00 86.06 90 LYS A CA 1
ATOM 718 C C . LYS A 1 90 ? -17.246 -2.116 -8.319 1.00 86.06 90 LYS A C 1
ATOM 720 O O . LYS A 1 90 ? -17.594 -3.268 -8.580 1.00 86.06 90 LYS A O 1
ATOM 725 N N . THR A 1 91 ? -16.121 -1.595 -8.807 1.00 86.69 91 THR A N 1
ATOM 726 C CA . THR A 1 91 ? -15.217 -2.367 -9.672 1.00 86.69 91 THR A CA 1
ATOM 727 C C . THR A 1 91 ? -14.371 -3.367 -8.890 1.00 86.69 91 THR A C 1
ATOM 729 O O . THR A 1 91 ? -13.676 -4.166 -9.504 1.00 86.69 91 THR A O 1
ATOM 732 N N . TYR A 1 92 ? -14.427 -3.386 -7.558 1.00 88.25 92 TYR A N 1
ATOM 733 C CA . TYR A 1 92 ? -13.754 -4.384 -6.730 1.00 88.25 92 TYR A CA 1
ATOM 734 C C . TYR A 1 92 ? -14.495 -4.612 -5.404 1.00 88.25 92 TYR A C 1
ATOM 736 O O . TYR A 1 92 ? -15.254 -3.757 -4.959 1.00 88.25 92 TYR A O 1
ATOM 744 N N . ASN A 1 93 ? -14.253 -5.775 -4.791 1.00 82.81 93 ASN A N 1
ATOM 745 C CA . ASN A 1 93 ? -14.599 -6.087 -3.399 1.00 82.81 93 ASN A CA 1
ATOM 746 C C . ASN A 1 93 ? -13.458 -5.692 -2.454 1.00 82.81 93 ASN A C 1
ATOM 748 O O . ASN A 1 93 ? -13.652 -5.020 -1.450 1.00 82.81 93 ASN A O 1
ATOM 752 N N . LYS A 1 94 ? -12.244 -6.148 -2.788 1.00 84.56 94 LYS A N 1
ATOM 753 C CA . LYS A 1 94 ? -11.019 -5.851 -2.045 1.00 84.56 94 LYS A CA 1
ATOM 754 C C . LYS A 1 94 ? -9.919 -5.440 -3.019 1.00 84.56 94 LYS A C 1
ATOM 756 O O . LYS A 1 94 ? -9.731 -6.117 -4.035 1.00 84.56 94 LYS A O 1
ATOM 761 N N . LEU A 1 95 ? -9.204 -4.363 -2.721 1.00 89.00 95 LEU A N 1
ATOM 762 C CA . LEU A 1 95 ? -8.072 -3.871 -3.498 1.00 89.00 95 LEU A CA 1
ATOM 763 C C . LEU A 1 95 ? -6.825 -3.864 -2.622 1.00 89.00 95 LEU A C 1
ATOM 765 O O . LEU A 1 95 ? -6.853 -3.358 -1.512 1.00 89.00 95 LEU A O 1
ATOM 769 N N . VAL A 1 96 ? -5.727 -4.410 -3.128 1.00 91.56 96 VAL A N 1
ATOM 770 C CA . VAL A 1 96 ? -4.403 -4.310 -2.510 1.00 91.56 96 VAL A CA 1
ATOM 771 C C . VAL A 1 96 ? -3.538 -3.437 -3.406 1.00 91.56 96 VAL A C 1
ATOM 773 O O . VAL A 1 96 ? -3.451 -3.714 -4.601 1.00 91.56 96 VAL A O 1
ATOM 776 N N . PHE A 1 97 ? -2.905 -2.402 -2.859 1.00 92.88 97 PHE A N 1
ATOM 777 C CA . PHE A 1 97 ? -2.012 -1.515 -3.595 1.00 92.88 97 PHE A CA 1
ATOM 778 C C . PHE A 1 97 ? -0.629 -1.456 -2.941 1.00 92.88 97 PHE A C 1
ATOM 780 O O . PHE A 1 97 ? -0.468 -0.956 -1.832 1.00 92.88 97 PHE A O 1
ATOM 787 N N . TYR A 1 98 ? 0.380 -1.970 -3.639 1.00 96.06 98 TYR A N 1
ATOM 788 C CA . TYR A 1 98 ? 1.786 -1.830 -3.270 1.00 96.06 98 TYR A CA 1
ATOM 789 C C . TYR A 1 98 ? 2.415 -0.675 -4.052 1.00 96.06 98 TYR A C 1
ATOM 791 O O . TYR A 1 98 ? 2.383 -0.667 -5.286 1.00 96.06 98 TYR A O 1
ATOM 799 N N . MET A 1 99 ? 2.982 0.304 -3.346 1.00 95.25 99 MET A N 1
ATOM 800 C CA . MET A 1 99 ? 3.574 1.493 -3.959 1.00 95.25 99 MET A CA 1
ATOM 801 C C . MET A 1 99 ? 5.042 1.664 -3.574 1.00 95.25 99 MET A C 1
ATOM 803 O O . MET A 1 99 ? 5.381 1.993 -2.440 1.00 95.25 99 MET A O 1
ATOM 807 N N . ASP A 1 100 ? 5.911 1.499 -4.563 1.00 96.25 100 ASP A N 1
ATOM 808 C CA . ASP A 1 100 ? 7.354 1.651 -4.449 1.00 96.25 100 ASP A CA 1
ATOM 809 C C . ASP A 1 100 ? 7.824 2.955 -5.105 1.00 96.25 100 ASP A C 1
ATOM 811 O O . ASP A 1 100 ? 7.957 3.049 -6.328 1.00 96.25 100 ASP A O 1
ATOM 815 N N . ALA A 1 101 ? 8.007 3.986 -4.285 1.00 95.56 101 ALA A N 1
ATOM 816 C CA . ALA A 1 101 ? 8.440 5.312 -4.703 1.00 95.56 101 ALA A CA 1
ATOM 817 C C . ALA A 1 101 ? 9.005 6.107 -3.519 1.00 95.56 101 ALA A C 1
ATOM 819 O O . ALA A 1 101 ? 8.628 5.895 -2.366 1.00 95.56 101 ALA A O 1
ATOM 820 N N . CYS A 1 102 ? 9.843 7.106 -3.797 1.00 92.38 102 CYS A N 1
ATOM 821 C CA . CYS A 1 102 ? 10.210 8.089 -2.781 1.00 92.38 102 CYS A CA 1
ATOM 822 C C . CYS A 1 102 ? 8.960 8.815 -2.269 1.00 92.38 102 CYS A C 1
ATOM 824 O O . CYS A 1 102 ? 8.102 9.189 -3.070 1.00 92.38 102 CYS A O 1
ATOM 826 N N . TYR A 1 103 ? 8.887 9.047 -0.958 1.00 92.25 103 TYR A N 1
ATOM 827 C CA . TYR A 1 103 ? 7.773 9.715 -0.285 1.00 92.25 103 TYR A CA 1
ATOM 828 C C . TYR A 1 103 ? 6.413 9.030 -0.484 1.00 92.25 103 TYR A C 1
ATOM 830 O O . TYR A 1 103 ? 5.377 9.677 -0.358 1.00 92.25 103 TYR A O 1
ATOM 838 N N . SER A 1 104 ? 6.381 7.733 -0.807 1.00 93.31 104 SER A N 1
ATOM 839 C CA . SER A 1 104 ? 5.159 7.012 -1.192 1.00 93.31 104 SER A CA 1
ATOM 840 C C . SER A 1 104 ? 4.018 7.080 -0.164 1.00 93.31 104 SER A C 1
ATOM 842 O O . SER A 1 104 ? 2.861 7.101 -0.573 1.00 93.31 104 SER A O 1
ATOM 844 N N . GLY A 1 105 ? 4.300 7.189 1.141 1.00 87.94 105 GLY A N 1
ATOM 845 C CA . GLY A 1 105 ? 3.270 7.417 2.170 1.00 87.94 105 GLY A CA 1
ATOM 846 C C . GLY A 1 105 ? 2.478 8.718 1.961 1.00 87.94 105 GLY A C 1
ATOM 847 O O . GLY A 1 105 ? 1.271 8.771 2.175 1.00 87.94 105 GLY A O 1
ATOM 848 N N . SER A 1 106 ? 3.107 9.757 1.401 1.00 88.25 106 SER A N 1
ATOM 849 C CA . SER A 1 106 ? 2.432 11.034 1.113 1.00 88.25 106 SER A CA 1
ATOM 850 C C . SER A 1 106 ? 1.327 10.937 0.054 1.00 88.25 106 SER A C 1
ATOM 852 O O . SER A 1 106 ? 0.508 11.844 -0.048 1.00 88.25 106 SER A O 1
ATOM 854 N N . MET A 1 107 ? 1.272 9.849 -0.725 1.00 90.75 107 MET A N 1
ATOM 855 C CA . MET A 1 107 ? 0.209 9.625 -1.713 1.00 90.75 107 MET A CA 1
ATOM 856 C C . MET A 1 107 ? -1.140 9.273 -1.081 1.00 90.75 107 MET A C 1
ATOM 858 O O . MET A 1 107 ? -2.158 9.311 -1.768 1.00 90.75 107 MET A O 1
ATOM 862 N N . PHE A 1 108 ? -1.137 8.917 0.202 1.00 85.19 108 PHE A N 1
ATOM 863 C CA . PHE A 1 108 ? -2.290 8.369 0.910 1.00 85.19 108 PHE A CA 1
ATOM 864 C C . PHE A 1 108 ? -2.558 9.069 2.249 1.00 85.19 108 PHE A C 1
ATOM 866 O O . PHE A 1 108 ? -3.560 8.787 2.894 1.00 85.19 108 PHE A O 1
ATOM 873 N N . HIS A 1 109 ? -1.680 9.982 2.673 1.00 75.69 109 HIS A N 1
ATOM 874 C CA . HIS A 1 109 ? -1.803 10.698 3.941 1.00 75.69 109 HIS A CA 1
ATOM 875 C C . HIS A 1 109 ? -3.035 11.602 3.967 1.00 75.69 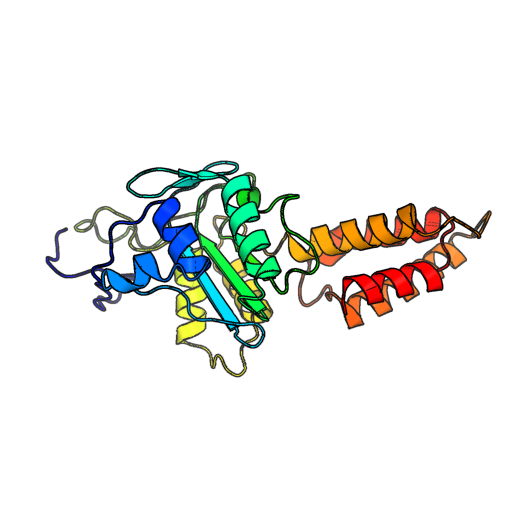109 HIS A C 1
ATOM 877 O O . HIS A 1 109 ? -3.081 12.577 3.223 1.00 75.69 109 HIS A O 1
ATOM 883 N N . ASP A 1 110 ? -3.984 11.284 4.852 1.00 72.25 110 ASP A N 1
ATOM 884 C CA . ASP A 1 110 ? -5.241 12.013 5.074 1.00 72.25 110 ASP A CA 1
ATOM 885 C C . ASP A 1 110 ? -6.093 12.163 3.797 1.00 72.25 110 ASP A C 1
ATOM 887 O O . ASP A 1 110 ? -6.770 13.172 3.591 1.00 72.25 110 ASP A O 1
ATOM 891 N N . LEU A 1 111 ? -6.021 11.172 2.902 1.00 68.44 111 LEU A N 1
ATOM 892 C CA . LEU A 1 111 ? -6.696 11.204 1.604 1.00 68.44 111 LEU A CA 1
ATOM 893 C C . LEU A 1 111 ? -7.544 9.963 1.328 1.00 68.44 111 LEU A C 1
ATOM 895 O O . LEU A 1 111 ? -8.434 10.056 0.483 1.00 68.44 111 LEU A O 1
ATOM 899 N N . LEU A 1 112 ? -7.286 8.818 1.967 1.00 65.50 112 LEU A N 1
ATOM 900 C CA . LEU A 1 112 ? -8.005 7.593 1.645 1.00 65.50 112 LEU A CA 1
ATOM 901 C C . LEU A 1 112 ? -9.366 7.540 2.374 1.00 65.50 112 LEU A C 1
ATOM 903 O O . LEU A 1 112 ? -9.518 8.027 3.491 1.00 65.50 112 LEU A O 1
ATOM 907 N N . PRO A 1 113 ? -10.407 6.970 1.742 1.00 56.31 113 PRO A N 1
ATOM 908 C CA . PRO A 1 113 ? -11.663 6.695 2.429 1.00 56.31 113 PRO A CA 1
ATOM 909 C C . PRO A 1 113 ? -11.528 5.430 3.288 1.00 56.31 113 PRO A C 1
ATOM 911 O O . PRO A 1 113 ? -11.181 4.364 2.769 1.00 56.31 113 PRO A O 1
ATOM 914 N N . THR A 1 114 ? -11.917 5.511 4.556 1.00 52.75 114 THR A N 1
ATOM 915 C CA . THR A 1 114 ? -11.765 4.475 5.601 1.00 52.75 114 THR A CA 1
ATOM 916 C C . THR A 1 114 ? -12.347 3.107 5.301 1.00 52.75 114 THR A C 1
ATOM 918 O O . THR A 1 114 ? -11.829 2.095 5.754 1.00 52.75 114 THR A O 1
ATOM 921 N N . ASP A 1 115 ? -13.418 3.056 4.520 1.00 55.03 115 ASP A N 1
ATOM 922 C CA . ASP A 1 115 ? -14.193 1.832 4.277 1.00 55.03 115 ASP A CA 1
ATOM 923 C C . ASP A 1 115 ? -14.031 1.322 2.825 1.00 55.03 115 ASP A C 1
ATOM 925 O O . ASP A 1 115 ? -14.925 0.774 2.183 1.00 55.03 115 ASP A O 1
ATOM 929 N N . ALA A 1 116 ? -12.895 1.598 2.179 1.00 57.88 116 ALA A N 1
ATOM 930 C CA . ALA A 1 116 ? -12.781 1.349 0.740 1.00 57.88 116 ALA A CA 1
ATOM 931 C C . ALA A 1 116 ? -12.589 -0.129 0.362 1.00 57.88 116 ALA A C 1
ATOM 933 O O . ALA A 1 116 ? -12.521 -0.431 -0.823 1.00 57.88 116 ALA A O 1
ATOM 934 N N . GLY A 1 117 ? -12.467 -1.062 1.314 1.00 71.12 117 GLY A N 1
ATOM 935 C CA . GLY A 1 117 ? -11.977 -2.412 1.008 1.00 71.12 117 GLY A CA 1
ATOM 936 C C . GLY A 1 117 ? -10.555 -2.382 0.430 1.00 71.12 117 GLY A C 1
ATOM 937 O O . GLY A 1 117 ? -10.175 -3.261 -0.341 1.00 71.12 117 GLY A O 1
ATOM 938 N N . LEU A 1 118 ? -9.791 -1.347 0.771 1.00 80.81 118 LEU A N 1
ATOM 939 C CA . LEU A 1 118 ? -8.475 -1.035 0.240 1.00 80.81 118 LEU A CA 1
ATOM 940 C C . LEU A 1 118 ? -7.405 -1.389 1.280 1.00 80.81 118 LEU A C 1
ATOM 942 O O . LEU A 1 118 ? -7.555 -1.055 2.445 1.00 80.81 118 LEU A O 1
ATOM 946 N N . TYR A 1 119 ? -6.332 -2.053 0.858 1.00 84.56 119 TYR A N 1
ATOM 947 C CA . TYR A 1 119 ? -5.135 -2.352 1.643 1.00 84.56 119 TYR A CA 1
ATOM 948 C C . TYR A 1 119 ? -3.921 -1.755 0.938 1.00 84.56 119 TYR A C 1
ATOM 950 O O . TYR A 1 119 ? -3.662 -2.108 -0.211 1.00 84.56 119 TYR A O 1
ATOM 958 N N . VAL A 1 120 ? -3.169 -0.869 1.589 1.00 88.25 120 VAL A N 1
ATOM 959 C CA . VAL A 1 120 ? -2.038 -0.170 0.960 1.00 88.25 120 VAL A CA 1
ATOM 960 C C . VAL A 1 120 ? -0.758 -0.414 1.737 1.00 88.25 120 VAL A C 1
ATOM 962 O O . VAL A 1 120 ? -0.734 -0.226 2.948 1.00 88.25 120 VAL A O 1
ATOM 965 N N . THR A 1 121 ? 0.321 -0.764 1.038 1.00 91.75 121 THR A N 1
ATOM 966 C CA . THR A 1 121 ? 1.674 -0.699 1.608 1.00 91.75 121 THR A CA 1
ATOM 967 C C . THR A 1 121 ? 2.565 0.164 0.734 1.00 91.75 121 THR A C 1
ATOM 969 O O . THR A 1 121 ? 2.432 0.185 -0.494 1.00 91.75 121 THR A O 1
ATOM 972 N N . THR A 1 122 ? 3.481 0.883 1.370 1.00 92.81 122 THR A N 1
ATOM 973 C CA . THR A 1 122 ? 4.379 1.813 0.692 1.00 92.81 122 THR A CA 1
ATOM 974 C C . THR A 1 122 ? 5.838 1.509 1.034 1.00 92.81 122 THR A C 1
ATOM 976 O O . THR A 1 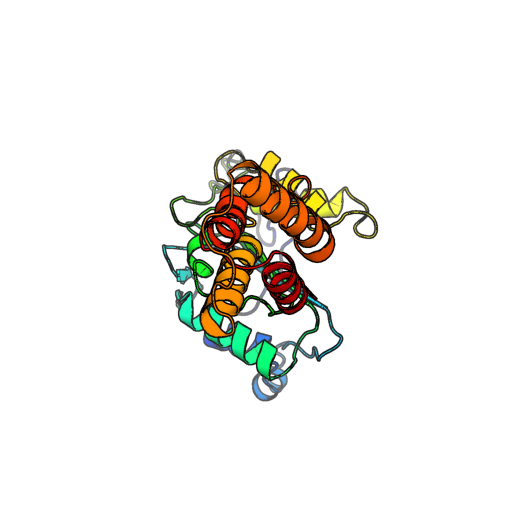122 ? 6.153 1.010 2.115 1.00 92.81 122 THR A O 1
ATOM 979 N N . SER A 1 123 ? 6.753 1.791 0.106 1.00 94.00 123 SER A N 1
ATOM 980 C CA . SER A 1 123 ? 8.197 1.558 0.295 1.00 94.00 123 SER A CA 1
ATOM 981 C C . SER A 1 123 ? 8.885 2.527 1.263 1.00 94.00 123 SER A C 1
ATOM 983 O O . SER A 1 123 ? 9.997 2.257 1.724 1.00 94.00 123 SER A O 1
ATOM 985 N N . ALA A 1 124 ? 8.249 3.667 1.517 1.00 89.31 124 ALA A N 1
ATOM 986 C CA . ALA A 1 124 ? 8.767 4.790 2.285 1.00 89.31 124 ALA A CA 1
ATOM 987 C C . ALA A 1 124 ? 7.603 5.614 2.848 1.00 89.31 124 ALA A C 1
ATOM 989 O O . ALA A 1 124 ? 6.577 5.761 2.166 1.00 89.31 124 ALA A O 1
ATOM 990 N N . ASN A 1 125 ? 7.804 6.197 4.031 1.00 86.38 125 ASN A N 1
ATOM 991 C CA . ASN A 1 125 ? 6.857 7.143 4.629 1.00 86.38 125 ASN A CA 1
ATOM 992 C C . ASN A 1 125 ? 6.798 8.490 3.883 1.00 86.38 125 ASN A C 1
ATOM 994 O O . ASN A 1 125 ? 7.489 8.706 2.886 1.00 86.38 125 ASN A O 1
ATOM 998 N N . GLU A 1 126 ? 5.972 9.422 4.352 1.00 84.81 126 GLU A N 1
ATOM 999 C CA . GLU A 1 126 ? 5.757 10.734 3.731 1.00 84.81 126 GLU A CA 1
ATOM 1000 C C . GLU A 1 126 ? 6.963 11.689 3.804 1.00 84.81 126 GLU A C 1
ATOM 1002 O O . GLU A 1 126 ? 6.955 12.733 3.151 1.00 84.81 126 GLU A O 1
ATOM 1007 N N . LYS A 1 127 ? 8.010 11.347 4.570 1.00 82.69 127 LYS A N 1
ATOM 1008 C CA . LYS A 1 127 ? 9.176 12.204 4.844 1.00 82.69 127 LYS A CA 1
ATOM 1009 C C . LYS A 1 127 ? 10.506 11.658 4.320 1.00 82.69 127 LYS A C 1
ATOM 1011 O O . LYS A 1 127 ? 11.528 12.326 4.478 1.00 82.69 127 LYS A O 1
ATOM 1016 N N . GLU A 1 128 ? 10.532 10.485 3.693 1.00 85.75 128 GLU A N 1
ATOM 1017 C CA . GLU A 1 128 ? 11.782 9.833 3.286 1.00 85.75 128 GLU A CA 1
ATOM 1018 C C . GLU A 1 128 ? 11.751 9.253 1.863 1.00 85.75 128 GLU A C 1
ATOM 1020 O O . GLU A 1 128 ? 10.714 9.139 1.213 1.00 85.75 128 GLU A O 1
ATOM 1025 N N . VAL A 1 129 ? 12.928 8.872 1.367 1.00 89.44 129 VAL A N 1
ATOM 1026 C CA . VAL A 1 129 ? 13.110 8.288 0.032 1.00 89.44 129 VAL A CA 1
ATOM 1027 C C . VAL A 1 129 ? 13.139 6.759 0.080 1.00 89.44 129 VAL A C 1
ATOM 1029 O O . VAL A 1 129 ? 13.594 6.173 1.059 1.00 89.44 129 VAL A O 1
ATOM 1032 N N . SER A 1 130 ? 12.717 6.110 -1.007 1.00 90.19 130 SER A N 1
ATOM 1033 C CA . SER A 1 130 ? 12.887 4.668 -1.221 1.00 90.19 130 SER A CA 1
ATOM 1034 C C . SER A 1 130 ? 14.307 4.354 -1.704 1.00 90.19 130 SER A C 1
ATOM 1036 O O . SER A 1 130 ? 14.931 5.176 -2.381 1.00 90.19 130 SER A O 1
ATOM 1038 N N . TRP A 1 131 ? 14.807 3.144 -1.446 1.00 90.75 131 TRP A N 1
ATOM 1039 C CA . TRP A 1 131 ? 16.190 2.779 -1.772 1.00 90.75 131 TRP A CA 1
ATOM 1040 C C . TRP A 1 131 ? 16.323 1.690 -2.831 1.00 90.75 131 TRP A C 1
ATOM 1042 O O . TRP A 1 131 ? 15.654 0.660 -2.791 1.00 90.75 131 TRP A O 1
ATOM 1052 N N . GLY A 1 132 ? 17.274 1.900 -3.743 1.00 89.25 132 GLY A N 1
ATOM 1053 C CA . GLY A 1 132 ? 17.711 0.892 -4.704 1.00 89.25 132 GLY A CA 1
ATOM 1054 C C . GLY A 1 132 ? 18.536 -0.231 -4.060 1.00 89.25 132 GLY A C 1
ATOM 1055 O O . GLY A 1 132 ? 19.280 -0.011 -3.100 1.00 89.25 132 GLY A O 1
ATOM 1056 N N . ALA A 1 133 ? 18.458 -1.417 -4.652 1.00 87.00 133 ALA A N 1
ATOM 1057 C CA . ALA A 1 133 ? 19.205 -2.618 -4.300 1.00 87.00 133 ALA A CA 1
ATOM 1058 C C . ALA A 1 133 ? 20.039 -3.130 -5.495 1.00 87.00 133 ALA A C 1
ATOM 1060 O O . ALA A 1 133 ? 19.826 -2.745 -6.647 1.00 87.00 133 ALA A O 1
ATOM 1061 N N . PHE A 1 134 ? 21.017 -3.996 -5.207 1.00 84.12 134 PHE A N 1
ATOM 1062 C CA . PHE A 1 134 ? 21.803 -4.740 -6.207 1.00 84.12 134 PHE A CA 1
ATOM 1063 C C . PHE A 1 134 ? 22.617 -3.905 -7.211 1.00 84.12 134 PHE A C 1
ATOM 1065 O O . PHE A 1 134 ? 22.690 -4.208 -8.398 1.00 84.12 134 PHE A O 1
ATOM 1072 N N . ARG A 1 135 ? 23.319 -2.870 -6.736 1.00 82.94 135 ARG A N 1
ATOM 1073 C CA . ARG A 1 135 ? 24.202 -2.027 -7.571 1.00 82.94 135 ARG A CA 1
ATOM 1074 C C . ARG A 1 135 ? 25.619 -2.602 -7.791 1.00 82.94 135 ARG A C 1
ATOM 1076 O O . ARG A 1 135 ? 26.550 -1.846 -8.059 1.00 82.94 135 ARG A O 1
ATOM 1083 N N . SER A 1 136 ? 25.844 -3.904 -7.607 1.00 77.50 136 SER A N 1
ATOM 1084 C CA . SER A 1 136 ? 27.213 -4.453 -7.612 1.00 77.50 136 SER A CA 1
ATOM 1085 C C . SER A 1 136 ? 27.770 -4.741 -9.015 1.00 77.50 136 SER A C 1
ATOM 1087 O O . SER A 1 136 ? 28.987 -4.668 -9.204 1.00 77.50 136 SER A O 1
ATOM 1089 N N . ASP A 1 137 ? 26.920 -5.010 -10.020 1.00 79.75 137 ASP A N 1
ATOM 1090 C CA . ASP A 1 137 ? 27.384 -5.253 -11.392 1.00 79.75 137 ASP A CA 1
ATOM 1091 C C . ASP A 1 137 ? 27.762 -3.932 -12.081 1.00 79.75 137 ASP A C 1
ATOM 1093 O O . ASP A 1 137 ? 26.922 -3.176 -12.584 1.00 79.75 137 ASP A O 1
ATOM 1097 N N . ARG A 1 138 ? 29.072 -3.672 -12.143 1.00 83.00 138 ARG A N 1
ATOM 1098 C CA . ARG A 1 138 ? 29.647 -2.476 -12.776 1.00 83.00 138 ARG A CA 1
ATOM 1099 C C . ARG A 1 138 ? 29.313 -2.344 -14.263 1.00 83.00 138 ARG A C 1
ATOM 1101 O O . ARG A 1 138 ? 29.356 -1.230 -14.772 1.00 83.00 138 ARG A O 1
ATOM 1108 N N . ARG A 1 139 ? 28.981 -3.436 -14.963 1.00 85.75 139 ARG A N 1
ATOM 1109 C CA . ARG A 1 139 ? 28.591 -3.387 -16.385 1.00 85.75 139 ARG A CA 1
ATOM 1110 C C . ARG A 1 139 ? 27.203 -2.786 -16.556 1.00 85.75 139 ARG A C 1
ATOM 1112 O O . ARG A 1 139 ? 26.951 -2.123 -17.557 1.00 85.75 139 ARG A O 1
ATOM 1119 N N . ILE A 1 140 ? 26.307 -3.044 -15.599 1.00 85.94 140 ILE A N 1
ATOM 1120 C CA . ILE A 1 140 ? 24.950 -2.488 -15.583 1.00 85.94 140 ILE A CA 1
ATOM 1121 C C . ILE A 1 140 ? 25.004 -1.030 -15.118 1.00 85.94 140 ILE A C 1
ATOM 1123 O O . ILE A 1 140 ? 24.354 -0.176 -15.715 1.00 85.94 140 ILE A O 1
ATOM 1127 N N . GLY A 1 141 ? 25.796 -0.736 -14.078 1.00 82.62 141 GLY A N 1
ATOM 1128 C CA . GLY A 1 141 ? 26.014 0.633 -13.590 1.00 82.62 141 GLY A CA 1
ATOM 1129 C C . GLY A 1 141 ? 24.793 1.275 -12.913 1.00 82.62 141 GLY A C 1
ATOM 1130 O O . GLY A 1 141 ? 24.820 2.466 -12.598 1.00 82.62 141 GLY A O 1
ATOM 1131 N N . ALA A 1 142 ? 23.741 0.496 -12.659 1.00 85.81 142 ALA A N 1
ATOM 1132 C CA . ALA A 1 142 ? 22.489 0.915 -12.041 1.00 85.81 142 ALA A CA 1
ATOM 1133 C C . ALA A 1 142 ? 22.020 -0.125 -11.011 1.00 85.81 142 ALA A C 1
ATOM 1135 O O . ALA A 1 142 ? 22.490 -1.261 -11.010 1.00 85.81 142 ALA A O 1
ATOM 1136 N N . CYS A 1 143 ? 21.107 0.277 -10.125 1.00 88.62 143 CYS A N 1
ATOM 1137 C CA . CYS A 1 143 ? 20.388 -0.654 -9.255 1.00 88.62 143 CYS A CA 1
ATOM 1138 C C . CYS A 1 143 ? 19.387 -1.455 -10.101 1.00 88.62 143 CYS A C 1
ATOM 1140 O O . CYS A 1 143 ? 18.711 -0.865 -10.945 1.00 88.62 143 CYS A O 1
ATOM 1142 N N . THR A 1 144 ? 19.290 -2.767 -9.889 1.00 88.44 144 THR A N 1
ATOM 1143 C CA . THR A 1 144 ? 18.379 -3.646 -10.651 1.00 88.44 144 THR A CA 1
ATOM 1144 C C . THR A 1 144 ? 17.042 -3.888 -9.946 1.00 88.44 144 THR A C 1
ATOM 1146 O O . THR A 1 144 ? 16.096 -4.353 -10.574 1.00 88.44 144 THR A O 1
ATOM 1149 N N . ALA A 1 145 ? 16.935 -3.512 -8.669 1.00 90.38 145 ALA A N 1
ATOM 1150 C CA . ALA A 1 145 ? 15.687 -3.499 -7.910 1.00 90.38 145 ALA A CA 1
ATOM 1151 C C . ALA A 1 145 ? 15.679 -2.373 -6.870 1.00 90.38 145 ALA A C 1
ATOM 1153 O O . ALA A 1 145 ? 16.649 -1.620 -6.738 1.00 90.38 145 ALA A O 1
ATOM 1154 N N . THR A 1 146 ? 14.596 -2.291 -6.101 1.00 92.50 146 THR A N 1
ATOM 1155 C CA . THR A 1 146 ? 14.516 -1.555 -4.833 1.00 92.50 146 THR A CA 1
ATOM 1156 C C . THR A 1 146 ? 14.469 -2.535 -3.663 1.00 92.50 146 THR A C 1
ATOM 1158 O O . THR A 1 146 ? 14.116 -3.701 -3.843 1.00 92.50 146 THR A O 1
ATOM 1161 N N . GLU A 1 147 ? 14.838 -2.086 -2.460 1.00 92.19 147 GLU A N 1
ATOM 1162 C CA . GLU A 1 147 ? 14.795 -2.933 -1.257 1.00 92.19 147 GLU A CA 1
ATOM 1163 C C . GLU A 1 147 ? 13.379 -3.446 -0.982 1.00 92.19 147 GLU A C 1
ATOM 1165 O O . GLU A 1 147 ? 13.197 -4.638 -0.735 1.00 92.19 147 GLU A O 1
ATOM 1170 N N . TYR A 1 148 ? 12.382 -2.565 -1.081 1.00 94.56 148 TYR A N 1
ATOM 1171 C CA . TYR A 1 148 ? 10.981 -2.904 -0.858 1.00 94.56 148 TYR A CA 1
ATOM 1172 C C . TYR A 1 148 ? 10.471 -3.904 -1.899 1.00 94.56 148 TYR A C 1
ATOM 1174 O O . TYR A 1 148 ? 9.938 -4.951 -1.527 1.00 94.56 148 TYR A O 1
ATOM 1182 N N . SER A 1 149 ? 10.680 -3.622 -3.192 1.00 94.56 149 SER A N 1
ATOM 1183 C CA . SER A 1 149 ? 10.165 -4.477 -4.264 1.00 94.56 149 SER A CA 1
ATOM 1184 C C . SER A 1 149 ? 10.784 -5.862 -4.239 1.00 94.56 149 SER A C 1
ATOM 1186 O O . SER A 1 149 ? 10.062 -6.856 -4.253 1.00 94.56 149 SER A O 1
ATOM 1188 N N . TYR A 1 150 ? 12.106 -5.931 -4.076 1.00 92.94 150 TYR A N 1
ATOM 1189 C CA . TYR A 1 150 ? 12.789 -7.206 -3.910 1.00 92.94 150 TYR A CA 1
ATOM 1190 C C . TYR A 1 150 ? 12.259 -7.979 -2.698 1.00 92.94 150 TYR A C 1
ATOM 1192 O O . TYR A 1 150 ? 12.032 -9.185 -2.771 1.00 92.94 150 TYR A O 1
ATOM 1200 N N . SER A 1 151 ? 12.023 -7.296 -1.576 1.00 94.19 151 SER A N 1
ATOM 1201 C CA . SER A 1 151 ? 11.580 -7.948 -0.344 1.00 94.19 151 SER A CA 1
ATOM 1202 C C . SER A 1 151 ? 10.209 -8.609 -0.477 1.00 94.19 151 SER A C 1
ATOM 1204 O O . SER A 1 151 ? 10.059 -9.746 -0.028 1.00 94.19 151 SER A O 1
ATOM 1206 N N . TRP A 1 152 ? 9.214 -7.939 -1.075 1.00 95.44 152 TRP A N 1
ATOM 1207 C CA . TRP A 1 152 ? 7.862 -8.508 -1.179 1.00 95.44 152 TRP A CA 1
ATOM 1208 C C . TRP A 1 152 ? 7.754 -9.547 -2.298 1.00 95.44 152 TRP A C 1
ATOM 1210 O O . TRP A 1 152 ? 7.056 -10.550 -2.124 1.00 95.44 152 TRP A O 1
ATOM 1220 N N . ILE A 1 153 ? 8.471 -9.349 -3.412 1.00 94.56 153 ILE A N 1
ATOM 1221 C CA . ILE A 1 153 ? 8.511 -10.308 -4.526 1.00 94.56 153 ILE A CA 1
ATOM 1222 C C . ILE A 1 153 ? 9.149 -11.610 -4.047 1.00 94.56 153 ILE A C 1
ATOM 1224 O O . ILE A 1 153 ? 8.513 -12.659 -4.116 1.00 94.56 153 ILE A O 1
ATOM 1228 N N . THR A 1 154 ? 10.334 -11.540 -3.434 1.00 93.25 154 THR A N 1
ATOM 1229 C CA . THR A 1 154 ? 11.019 -12.751 -2.954 1.00 93.25 154 THR A CA 1
ATOM 1230 C C . THR A 1 154 ? 10.301 -13.424 -1.787 1.00 93.25 154 THR A C 1
ATOM 1232 O O . THR A 1 154 ? 10.327 -14.650 -1.688 1.00 93.25 154 THR A O 1
ATOM 1235 N N . ASP A 1 155 ? 9.623 -12.681 -0.901 1.00 94.81 155 ASP A N 1
ATOM 1236 C CA . ASP A 1 155 ? 8.727 -13.303 0.087 1.00 94.81 155 ASP A CA 1
ATOM 1237 C C . ASP A 1 155 ? 7.602 -14.081 -0.608 1.00 94.81 155 ASP A C 1
ATOM 1239 O O . ASP A 1 155 ? 7.316 -15.211 -0.219 1.00 94.81 155 ASP A O 1
ATOM 1243 N N . SER A 1 156 ? 7.018 -13.520 -1.670 1.00 95.50 156 SER A N 1
ATOM 1244 C CA . SER A 1 156 ? 5.933 -14.160 -2.424 1.00 95.50 156 SER A CA 1
ATOM 1245 C C . SER A 1 156 ? 6.375 -15.409 -3.189 1.00 95.50 156 SER A C 1
ATOM 1247 O O . SER A 1 156 ? 5.590 -16.343 -3.323 1.00 95.50 156 SER A O 1
ATOM 1249 N N . GLU A 1 157 ? 7.618 -15.449 -3.668 1.00 92.69 157 GLU A N 1
ATOM 1250 C CA . GLU A 1 157 ? 8.192 -16.602 -4.378 1.00 92.69 157 GLU A CA 1
ATOM 1251 C C . GLU A 1 157 ? 8.520 -17.767 -3.436 1.00 92.69 157 GLU A C 1
ATOM 1253 O O . GLU A 1 157 ? 8.341 -18.933 -3.786 1.00 92.69 157 GLU A O 1
ATOM 1258 N N . HIS A 1 158 ? 8.973 -17.461 -2.218 1.00 93.31 158 HIS A N 1
ATOM 1259 C CA . HIS A 1 158 ? 9.474 -18.465 -1.273 1.00 93.31 158 HIS A CA 1
ATOM 1260 C C . HIS A 1 158 ? 8.438 -18.915 -0.233 1.00 93.31 158 HIS A C 1
ATOM 1262 O O . HIS A 1 158 ? 8.730 -19.791 0.591 1.00 93.31 158 HIS A O 1
ATOM 1268 N N . LYS A 1 159 ? 7.245 -18.310 -0.205 1.00 94.94 159 LYS A N 1
ATOM 1269 C CA . LYS A 1 159 ? 6.176 -18.632 0.752 1.00 94.94 159 LYS A CA 1
ATOM 1270 C C . LYS A 1 159 ? 4.929 -19.141 0.039 1.00 94.94 159 LYS A C 1
ATOM 1272 O O . LYS A 1 159 ? 4.575 -18.702 -1.046 1.00 94.94 159 LYS A O 1
ATOM 1277 N N . ASP A 1 160 ? 4.212 -20.048 0.699 1.00 94.00 160 ASP A N 1
ATOM 1278 C CA . ASP A 1 160 ? 2.891 -20.479 0.242 1.00 94.00 160 ASP A CA 1
ATOM 1279 C C . ASP A 1 160 ? 1.879 -19.338 0.428 1.00 94.00 160 ASP A C 1
ATOM 1281 O O . ASP A 1 160 ? 1.400 -19.090 1.539 1.00 94.00 160 ASP A O 1
ATOM 1285 N N . LEU A 1 161 ? 1.538 -18.657 -0.669 1.00 92.25 161 LEU A N 1
ATOM 1286 C CA . LEU A 1 161 ? 0.603 -17.528 -0.691 1.00 92.25 161 LEU A CA 1
ATOM 1287 C C . LEU A 1 161 ? -0.811 -17.876 -0.197 1.00 92.25 161 LEU A C 1
ATOM 1289 O O . LEU A 1 161 ? -1.574 -16.976 0.137 1.00 92.25 161 LEU A O 1
ATOM 1293 N N . LYS A 1 162 ? -1.183 -19.163 -0.116 1.00 92.19 162 LYS A N 1
ATOM 1294 C CA . LYS A 1 162 ? -2.471 -19.574 0.472 1.00 92.19 162 LYS A CA 1
ATOM 1295 C C . LYS A 1 162 ? -2.461 -19.549 2.000 1.00 92.19 162 LYS A C 1
ATOM 1297 O O . LYS A 1 162 ? -3.526 -19.549 2.609 1.00 92.19 162 LYS A O 1
ATOM 1302 N N . LYS A 1 163 ? -1.274 -19.562 2.610 1.00 92.88 163 LYS A N 1
ATOM 1303 C CA . LYS A 1 163 ? -1.066 -19.543 4.068 1.00 92.88 163 LYS A CA 1
ATOM 1304 C C . LYS A 1 163 ? -0.467 -18.226 4.553 1.00 92.88 163 LYS A C 1
ATOM 1306 O O . LYS A 1 163 ? -0.615 -17.888 5.722 1.00 92.88 163 LYS A O 1
ATOM 1311 N N . ARG A 1 164 ? 0.229 -17.510 3.668 1.00 90.50 164 ARG A N 1
ATOM 1312 C CA . ARG A 1 164 ? 0.855 -16.219 3.942 1.00 90.50 164 ARG A CA 1
ATOM 1313 C C . ARG A 1 164 ? -0.204 -15.118 3.925 1.00 90.50 164 ARG A C 1
ATOM 1315 O O . ARG A 1 164 ? -0.810 -14.869 2.887 1.00 90.50 164 ARG A O 1
ATOM 1322 N N . THR A 1 165 ? -0.433 -14.461 5.061 1.00 88.19 165 THR A N 1
ATOM 1323 C CA . THR A 1 165 ? -1.318 -13.285 5.100 1.00 88.19 165 THR A CA 1
ATOM 1324 C C . THR A 1 165 ? -0.596 -12.040 4.578 1.00 88.19 165 THR A C 1
ATOM 1326 O O . THR A 1 165 ? 0.637 -11.984 4.581 1.00 88.19 165 THR A O 1
ATOM 1329 N N . LEU A 1 166 ? -1.358 -11.027 4.150 1.00 86.94 166 LEU A N 1
ATOM 1330 C CA . LEU A 1 166 ? -0.795 -9.741 3.721 1.00 86.94 166 LEU A CA 1
ATOM 1331 C C . LEU A 1 166 ? 0.011 -9.081 4.846 1.00 86.94 166 LEU A C 1
ATOM 1333 O O . LEU A 1 166 ? 1.125 -8.634 4.607 1.00 86.94 166 LEU A O 1
ATOM 1337 N N . ASP A 1 167 ? -0.482 -9.129 6.085 1.00 80.31 167 ASP A N 1
ATOM 1338 C CA . ASP A 1 167 ? 0.221 -8.554 7.240 1.00 80.31 167 ASP A CA 1
ATOM 1339 C C . ASP A 1 167 ? 1.531 -9.277 7.535 1.00 80.31 167 ASP A C 1
ATOM 1341 O O . ASP A 1 167 ? 2.563 -8.657 7.775 1.00 80.31 167 ASP A O 1
ATOM 1345 N N . GLN A 1 168 ? 1.519 -10.607 7.467 1.00 85.50 168 GLN A N 1
ATOM 1346 C CA . GLN A 1 168 ? 2.725 -11.406 7.640 1.00 85.50 168 GLN A CA 1
ATOM 1347 C C . GLN A 1 168 ? 3.786 -11.076 6.584 1.00 85.50 168 GLN A C 1
ATOM 1349 O O . GLN A 1 168 ? 4.980 -11.049 6.900 1.00 85.50 168 GLN A O 1
ATOM 1354 N N . GLN A 1 169 ? 3.359 -10.842 5.341 1.00 94.25 169 GLN A N 1
ATOM 1355 C CA . GLN A 1 169 ? 4.240 -10.366 4.285 1.00 94.25 169 GLN A CA 1
ATOM 1356 C C . GLN A 1 169 ? 4.728 -8.945 4.577 1.00 94.25 169 GLN A C 1
ATOM 1358 O O . GLN A 1 169 ? 5.934 -8.722 4.547 1.00 94.25 169 GLN A O 1
ATOM 1363 N N . TYR A 1 170 ? 3.842 -8.009 4.925 1.00 89.69 170 TYR A N 1
ATOM 1364 C CA . TYR A 1 170 ? 4.212 -6.634 5.263 1.00 89.69 170 TYR A CA 1
ATOM 1365 C C . TYR A 1 170 ? 5.265 -6.578 6.376 1.00 89.69 170 TYR A C 1
ATOM 1367 O O . TYR A 1 170 ? 6.284 -5.909 6.215 1.00 89.69 170 TYR A O 1
ATOM 1375 N N . GLN A 1 171 ? 5.076 -7.319 7.470 1.00 86.38 171 GLN A N 1
ATOM 1376 C CA . GLN A 1 171 ? 6.028 -7.337 8.584 1.00 86.38 171 GLN A CA 1
ATOM 1377 C C . GLN A 1 171 ? 7.410 -7.846 8.151 1.00 86.38 171 GLN A C 1
ATOM 1379 O O . GLN A 1 171 ? 8.441 -7.298 8.548 1.00 86.38 171 GLN A O 1
ATOM 1384 N N . GLU A 1 172 ? 7.456 -8.859 7.284 1.00 90.56 172 GLU A N 1
ATOM 1385 C CA . GLU A 1 172 ? 8.721 -9.351 6.736 1.00 90.56 172 GLU A CA 1
ATOM 1386 C C . GLU A 1 172 ? 9.355 -8.346 5.763 1.00 90.56 172 GLU A C 1
ATOM 1388 O O . GLU A 1 172 ? 10.560 -8.102 5.826 1.00 90.56 172 GLU A O 1
ATOM 1393 N N . VAL A 1 173 ? 8.556 -7.707 4.906 1.00 92.69 173 VAL A N 1
ATOM 1394 C CA . VAL A 1 173 ? 9.011 -6.664 3.975 1.00 92.69 173 VAL A CA 1
ATOM 1395 C C . VAL A 1 173 ? 9.585 -5.475 4.733 1.00 92.69 173 VAL A C 1
ATOM 1397 O O . VAL A 1 173 ? 10.679 -5.015 4.411 1.00 92.69 173 VAL A O 1
ATOM 1400 N N . LYS A 1 174 ? 8.905 -5.022 5.785 1.00 87.12 174 LYS A N 1
ATOM 1401 C CA . LYS A 1 174 ? 9.365 -3.962 6.683 1.00 87.12 174 LYS A CA 1
ATOM 1402 C C . LYS A 1 174 ? 10.677 -4.324 7.369 1.00 87.12 174 LYS A C 1
ATOM 1404 O O . LYS A 1 174 ? 11.579 -3.501 7.448 1.00 87.12 174 LYS A O 1
ATOM 1409 N N . LYS A 1 175 ? 10.826 -5.573 7.817 1.00 88.38 175 LYS A N 1
ATOM 1410 C CA . LYS A 1 175 ? 12.072 -6.073 8.417 1.00 88.38 175 LYS A CA 1
ATOM 1411 C C . LYS A 1 175 ? 13.237 -6.118 7.416 1.00 88.38 175 LYS A C 1
ATOM 1413 O O . LYS A 1 175 ? 14.391 -5.908 7.803 1.00 88.38 175 LYS A O 1
ATOM 1418 N N . ARG A 1 176 ? 12.962 -6.435 6.147 1.00 88.81 176 ARG A N 1
ATOM 1419 C CA . ARG A 1 176 ? 13.972 -6.531 5.076 1.00 88.81 176 ARG A CA 1
ATOM 1420 C C . ARG A 1 176 ? 14.319 -5.179 4.444 1.00 88.81 176 ARG A C 1
ATOM 1422 O O . ARG A 1 176 ? 15.464 -4.994 4.037 1.00 88.81 176 ARG A O 1
ATOM 1429 N N . THR A 1 177 ? 13.382 -4.235 4.428 1.00 87.50 177 THR A N 1
ATOM 1430 C CA . THR A 1 177 ? 13.562 -2.861 3.930 1.00 87.50 177 THR A CA 1
ATOM 1431 C C . THR A 1 177 ? 14.172 -2.010 5.040 1.00 87.50 177 THR A C 1
ATOM 1433 O O . THR A 1 177 ? 13.470 -1.476 5.888 1.00 87.50 177 THR A O 1
ATOM 1436 N N . LYS A 1 178 ? 15.506 -1.952 5.102 1.00 81.75 178 LYS A N 1
ATOM 1437 C CA . LYS A 1 178 ? 16.221 -1.356 6.247 1.00 81.75 178 LYS A CA 1
ATOM 1438 C C . LYS A 1 178 ? 16.570 0.112 6.052 1.00 81.75 178 LYS A C 1
ATOM 1440 O O . LYS A 1 178 ? 16.809 0.800 7.042 1.00 81.75 178 LYS A O 1
ATOM 1445 N N . LYS A 1 179 ? 16.673 0.579 4.803 1.00 76.00 179 LYS A N 1
ATOM 1446 C CA . LYS A 1 179 ? 17.086 1.959 4.511 1.00 76.00 179 LYS A CA 1
ATOM 1447 C C . LYS A 1 179 ? 15.924 2.950 4.432 1.00 76.00 179 LYS A C 1
ATOM 1449 O O . LYS A 1 179 ? 16.161 4.150 4.530 1.00 76.00 179 LYS A O 1
ATOM 1454 N N . SER A 1 180 ? 14.699 2.459 4.276 1.00 68.25 180 SER A N 1
ATOM 1455 C CA . SER A 1 180 ? 13.458 3.230 4.391 1.00 68.25 180 SER A CA 1
ATOM 1456 C C . SER A 1 180 ? 12.457 2.474 5.259 1.00 68.25 180 SER A C 1
ATOM 1458 O O . SER A 1 180 ? 12.519 1.251 5.380 1.00 68.25 180 SER A O 1
ATOM 1460 N N . ARG A 1 181 ? 11.539 3.196 5.894 1.00 68.50 181 ARG A N 1
ATOM 1461 C CA . ARG A 1 181 ? 10.432 2.634 6.657 1.00 68.50 181 ARG A CA 1
ATOM 1462 C C . ARG A 1 181 ? 9.307 2.294 5.691 1.00 68.50 181 ARG A C 1
ATOM 1464 O O . ARG A 1 181 ? 8.550 3.162 5.267 1.00 68.50 181 ARG A O 1
ATOM 1471 N N . ALA A 1 182 ? 9.189 1.006 5.379 1.00 64.50 182 ALA A N 1
ATOM 1472 C CA . ALA A 1 182 ? 7.991 0.510 4.721 1.00 64.50 182 ALA A CA 1
ATOM 1473 C C . ALA A 1 182 ? 6.777 0.781 5.621 1.00 64.50 182 ALA A C 1
ATOM 1475 O O . ALA A 1 182 ? 6.752 0.374 6.791 1.00 64.50 182 ALA A O 1
ATOM 1476 N N . GLU A 1 183 ? 5.772 1.462 5.087 1.00 62.62 183 GLU A N 1
ATOM 1477 C CA . GLU A 1 183 ? 4.624 1.919 5.859 1.00 62.62 183 GLU A CA 1
ATOM 1478 C C . GLU A 1 183 ? 3.372 1.120 5.484 1.00 62.62 183 GLU A C 1
ATOM 1480 O O . GLU A 1 183 ? 3.069 0.900 4.310 1.00 62.62 183 GLU A O 1
ATOM 1485 N N . LEU A 1 184 ? 2.658 0.672 6.514 1.00 62.94 184 LEU A N 1
ATOM 1486 C CA . LEU A 1 184 ? 1.279 0.192 6.459 1.00 62.94 184 LEU A CA 1
ATOM 1487 C C . LEU A 1 184 ? 0.506 1.101 7.412 1.00 62.94 184 LEU A C 1
ATOM 1489 O O . LEU A 1 184 ? 0.216 0.739 8.546 1.00 62.94 184 LEU A O 1
ATOM 1493 N N . GLY A 1 185 ? 0.353 2.358 7.000 1.00 53.12 185 GLY A N 1
ATOM 1494 C CA . GLY A 1 185 ? 0.060 3.450 7.935 1.00 53.12 185 GLY A CA 1
ATOM 1495 C C . GLY A 1 185 ? -1.320 4.073 7.797 1.00 53.12 185 GLY A C 1
ATOM 1496 O O . GLY A 1 185 ? -1.811 4.660 8.753 1.00 53.12 185 GLY A O 1
ATOM 1497 N N . HIS A 1 186 ? -1.981 3.943 6.647 1.00 55.12 186 HIS A N 1
ATOM 1498 C CA . HIS A 1 186 ? -3.106 4.836 6.355 1.00 55.12 186 HIS A CA 1
ATOM 1499 C C . HIS A 1 186 ? -4.455 4.303 6.810 1.00 55.12 186 HIS A C 1
ATOM 1501 O O . HIS A 1 186 ? -5.125 4.990 7.567 1.00 55.12 186 HIS A O 1
ATOM 1507 N N . ILE A 1 187 ? -4.812 3.059 6.476 1.00 61.94 187 ILE A N 1
ATOM 1508 C CA . ILE A 1 187 ? -6.134 2.529 6.854 1.00 61.94 187 ILE A CA 1
ATOM 1509 C C . ILE A 1 187 ? -6.278 2.498 8.369 1.00 61.94 187 ILE A C 1
ATOM 1511 O O . ILE A 1 187 ? -7.321 2.871 8.877 1.00 61.94 187 ILE A O 1
ATOM 1515 N N . MET A 1 188 ? -5.230 2.122 9.106 1.00 70.44 188 MET A N 1
ATOM 1516 C CA . MET A 1 188 ? -5.275 2.148 10.566 1.00 70.44 188 MET A CA 1
ATOM 1517 C C . MET A 1 188 ? -5.445 3.579 11.099 1.00 70.44 188 MET A C 1
ATOM 1519 O O . MET A 1 188 ? -6.325 3.800 11.927 1.00 70.44 188 MET A O 1
ATOM 1523 N N . LYS A 1 189 ? -4.663 4.557 10.618 1.00 66.06 189 LYS A N 1
ATOM 1524 C CA . LYS A 1 189 ? -4.748 5.951 11.090 1.00 66.06 189 LYS A CA 1
ATOM 1525 C C . LYS A 1 189 ? -6.120 6.551 10.782 1.00 66.06 189 LYS A C 1
ATOM 1527 O O . LYS A 1 189 ? -6.704 7.202 11.643 1.00 66.06 189 LYS A O 1
ATOM 1532 N N . GLU A 1 190 ? -6.637 6.294 9.587 1.00 68.75 190 GLU A N 1
ATOM 1533 C CA . GLU A 1 190 ? -7.962 6.742 9.167 1.00 68.75 190 GLU A CA 1
ATOM 1534 C C . GLU A 1 190 ? -9.061 6.005 9.934 1.00 68.75 190 GLU A C 1
ATOM 1536 O O . GLU A 1 190 ? -9.979 6.644 10.410 1.00 68.75 190 GLU A O 1
ATOM 1541 N N . THR A 1 191 ? -8.926 4.704 10.203 1.00 74.75 191 THR A N 1
ATOM 1542 C CA . THR A 1 191 ? -9.893 3.960 11.034 1.00 74.75 191 THR A CA 1
ATOM 1543 C C . THR A 1 191 ? -10.057 4.617 12.402 1.00 74.75 191 THR A C 1
ATOM 1545 O O . THR A 1 191 ? -11.180 4.841 12.845 1.00 74.75 191 THR A O 1
ATOM 1548 N N . PHE A 1 192 ? -8.957 5.006 13.058 1.00 82.56 192 PHE A N 1
ATOM 1549 C CA . PHE A 1 192 ? -9.045 5.784 14.296 1.00 82.56 192 PHE A CA 1
ATOM 1550 C C . PHE A 1 192 ? -9.686 7.160 14.080 1.00 82.56 192 PHE A C 1
ATOM 1552 O O . PHE A 1 192 ? -10.507 7.571 14.898 1.00 82.56 192 PHE A O 1
ATOM 1559 N N . HIS A 1 193 ? -9.328 7.864 13.003 1.00 81.06 193 HIS A N 1
ATOM 1560 C CA . HIS A 1 193 ? -9.920 9.159 12.666 1.00 81.06 193 HIS A CA 1
ATOM 1561 C C . HIS A 1 193 ? -11.440 9.067 12.486 1.00 81.06 193 HIS A C 1
ATOM 1563 O O . HIS A 1 193 ? -12.166 9.855 13.084 1.00 81.06 193 HIS A O 1
ATOM 1569 N N . ASP A 1 194 ? -11.930 8.089 11.733 1.00 78.50 194 ASP A N 1
ATOM 1570 C CA . ASP A 1 194 ? -13.349 7.946 11.433 1.00 78.50 194 ASP A CA 1
ATOM 1571 C C . ASP A 1 194 ? -14.155 7.425 12.609 1.00 78.50 194 ASP A C 1
ATOM 1573 O O . ASP A 1 194 ? -15.272 7.888 12.804 1.00 78.50 194 ASP A O 1
ATOM 1577 N N . ILE A 1 195 ? -13.580 6.570 13.463 1.00 87.56 195 ILE A N 1
ATOM 1578 C CA . ILE A 1 195 ? -14.208 6.237 14.750 1.00 87.56 195 ILE A CA 1
ATOM 1579 C C . ILE A 1 195 ? -14.417 7.516 15.566 1.00 87.56 195 ILE A C 1
ATOM 1581 O O . ILE A 1 195 ? -15.506 7.746 16.087 1.00 87.56 195 ILE A O 1
ATOM 1585 N N . VAL A 1 196 ? -13.398 8.378 15.662 1.00 91.31 196 VAL A N 1
ATOM 1586 C CA . VAL A 1 196 ? -13.515 9.650 16.393 1.00 91.31 196 VAL A CA 1
ATOM 1587 C C . VAL A 1 196 ? -14.530 10.582 15.729 1.00 91.31 196 VAL A C 1
ATOM 1589 O O . VAL A 1 196 ? -15.339 11.197 16.426 1.00 91.31 196 VAL A O 1
ATOM 1592 N N . MET A 1 197 ? -14.526 10.691 14.402 1.00 84.88 197 MET A N 1
ATOM 1593 C CA . MET A 1 197 ? -15.486 11.515 13.665 1.00 84.88 197 MET A CA 1
ATOM 1594 C C . MET A 1 197 ? -16.923 11.017 13.841 1.00 84.88 197 MET A C 1
ATOM 1596 O O . MET A 1 197 ? -17.809 11.836 14.081 1.00 84.88 197 MET A O 1
ATOM 1600 N N . ASP A 1 198 ? -17.160 9.707 13.782 1.00 86.69 198 ASP A N 1
ATOM 1601 C CA . ASP A 1 198 ? -18.482 9.102 13.967 1.00 86.69 198 ASP A CA 1
ATOM 1602 C C . ASP A 1 198 ? -19.006 9.353 15.390 1.00 86.69 198 ASP A C 1
ATOM 1604 O O . ASP A 1 198 ? -20.101 9.897 15.568 1.00 86.69 198 ASP A O 1
ATOM 1608 N N . VAL A 1 199 ? -18.161 9.107 16.402 1.00 94.00 199 VAL A N 1
ATOM 1609 C CA . VAL A 1 199 ? -18.457 9.397 17.816 1.00 94.00 199 VAL A CA 1
ATOM 1610 C C . VAL A 1 199 ? -18.818 10.871 18.011 1.00 94.00 199 VAL A C 1
ATOM 1612 O O . VAL A 1 199 ? -19.856 11.191 18.591 1.00 94.00 199 VAL A O 1
ATOM 1615 N N . THR A 1 200 ? -17.976 11.783 17.526 1.00 92.56 200 THR A N 1
ATOM 1616 C CA . THR A 1 200 ? -18.122 13.225 17.794 1.00 92.56 200 THR A CA 1
ATOM 1617 C C . THR A 1 200 ? -19.218 13.900 16.971 1.00 92.56 200 THR A C 1
ATOM 1619 O O . THR A 1 200 ? -19.742 14.933 17.390 1.00 92.56 200 THR A O 1
ATOM 1622 N N . THR A 1 201 ? -19.592 13.331 15.822 1.00 90.06 201 THR A N 1
ATOM 1623 C CA . THR A 1 201 ? -20.632 13.888 14.943 1.00 90.06 201 THR A CA 1
ATOM 1624 C C . THR A 1 201 ? -22.026 13.408 15.337 1.00 90.06 201 THR A C 1
ATOM 1626 O O . THR A 1 201 ? -22.971 14.201 15.343 1.00 90.06 201 THR A O 1
ATOM 1629 N N . HIS A 1 202 ? -22.171 12.123 15.673 1.00 90.94 202 HIS A N 1
ATOM 1630 C CA . HIS A 1 202 ? -23.482 11.503 15.886 1.00 90.94 202 HIS A CA 1
ATOM 1631 C C . HIS A 1 202 ? -23.870 11.362 17.359 1.00 90.94 202 HIS A C 1
ATOM 1633 O O . HIS A 1 202 ? -25.052 11.183 17.667 1.00 90.94 202 HIS A O 1
ATOM 1639 N N . HIS A 1 203 ? -22.915 11.496 18.280 1.00 94.31 203 HIS A N 1
ATOM 1640 C CA . HIS A 1 203 ? -23.151 11.290 19.702 1.00 94.31 203 HIS A CA 1
ATOM 1641 C C . HIS A 1 203 ? -22.702 12.481 20.548 1.00 94.31 203 HIS A C 1
ATOM 1643 O O . HIS A 1 203 ? -22.029 13.404 20.095 1.00 94.31 203 HIS A O 1
ATOM 1649 N N . LYS A 1 204 ? -23.131 12.485 21.812 1.00 91.75 204 LYS A N 1
ATOM 1650 C CA . LYS A 1 204 ? -22.747 13.492 22.803 1.00 91.75 204 LYS A CA 1
ATOM 1651 C C . LYS A 1 204 ? -22.216 12.805 24.055 1.00 91.75 204 LYS A C 1
ATOM 1653 O O . LYS A 1 204 ? -22.728 11.737 24.393 1.00 91.75 204 LYS A O 1
ATOM 1658 N N . PRO A 1 205 ? -21.267 13.424 24.770 1.00 92.06 205 PRO A N 1
ATOM 1659 C CA . PRO A 1 205 ? -20.855 12.941 26.077 1.00 92.06 205 PRO A CA 1
ATOM 1660 C C . PRO A 1 205 ? -22.036 12.925 27.049 1.00 92.06 205 PRO A C 1
ATOM 1662 O O . PRO A 1 205 ? -22.758 13.919 27.174 1.00 92.06 205 PRO A O 1
ATOM 1665 N N . THR A 1 206 ? -22.232 11.803 27.734 1.00 88.75 206 THR A N 1
ATOM 1666 C CA . THR A 1 206 ? -23.303 11.613 28.728 1.00 88.75 206 THR A CA 1
ATOM 1667 C C . THR A 1 206 ? -22.755 11.407 30.134 1.00 88.75 206 THR A C 1
ATOM 1669 O O . THR A 1 206 ? -23.477 11.613 31.111 1.00 88.75 206 THR A O 1
ATOM 1672 N N . VAL A 1 207 ? -21.475 11.051 30.258 1.00 83.94 207 VAL A N 1
ATOM 1673 C CA . VAL A 1 207 ? -20.833 10.745 31.535 1.00 83.94 207 VAL A CA 1
ATOM 1674 C C . VAL A 1 207 ? -20.012 11.941 32.011 1.00 83.94 207 VAL A C 1
ATOM 1676 O O . VAL A 1 207 ? -19.150 12.443 31.296 1.00 83.94 207 VAL A O 1
ATOM 1679 N N . ASN A 1 208 ? -20.256 12.377 33.248 1.00 82.38 208 ASN A N 1
ATOM 1680 C CA . ASN A 1 208 ? -19.528 13.473 33.887 1.00 82.38 208 ASN A CA 1
ATOM 1681 C C . ASN A 1 208 ? -18.684 12.955 35.056 1.00 82.38 208 ASN A C 1
ATOM 1683 O O . ASN A 1 208 ? -19.143 12.102 35.813 1.00 82.38 208 ASN A O 1
ATOM 1687 N N . ASN A 1 209 ? -17.498 13.541 35.251 1.00 79.31 209 ASN A N 1
ATOM 1688 C CA . ASN A 1 209 ? -16.603 13.259 36.381 1.00 79.31 209 ASN A CA 1
ATOM 1689 C C . ASN A 1 209 ? -16.231 11.770 36.532 1.00 79.31 209 ASN A C 1
ATOM 1691 O O . ASN A 1 209 ? -16.303 11.231 37.639 1.00 79.31 209 ASN A O 1
ATOM 1695 N N . LEU A 1 210 ? -15.823 11.105 35.440 1.00 81.19 210 LEU A N 1
ATOM 1696 C CA . LEU A 1 210 ? -15.276 9.748 35.539 1.00 81.19 210 LEU A CA 1
ATOM 1697 C C . LEU A 1 210 ? -14.065 9.726 36.476 1.00 81.19 210 LEU A C 1
ATOM 1699 O O . LEU A 1 210 ? -13.207 10.611 36.448 1.00 81.19 210 LEU A O 1
ATOM 1703 N N . SER A 1 211 ? -13.970 8.681 37.298 1.00 91.12 211 SER A N 1
ATOM 1704 C CA . SER A 1 211 ? -12.718 8.401 37.986 1.00 91.12 211 SER A CA 1
ATOM 1705 C C . SER A 1 211 ? -11.690 7.874 36.978 1.00 91.12 211 SER A C 1
ATOM 1707 O O . SER A 1 211 ? -12.048 7.239 35.988 1.00 91.12 211 SER A O 1
ATOM 1709 N N . LYS A 1 212 ? -10.390 8.033 37.264 1.00 88.69 212 LYS A N 1
ATOM 1710 C CA . LYS A 1 212 ? -9.325 7.415 36.445 1.00 88.69 212 LYS A CA 1
ATOM 1711 C C . LYS A 1 212 ? -9.512 5.905 36.264 1.00 88.69 212 LYS A C 1
ATOM 1713 O O . LYS A 1 212 ? -9.071 5.349 35.267 1.00 88.69 212 LYS A O 1
ATOM 1718 N N . ARG A 1 213 ? -10.129 5.236 37.245 1.00 90.88 213 ARG A N 1
ATOM 1719 C CA . ARG A 1 213 ? -10.435 3.806 37.167 1.00 90.88 213 ARG A CA 1
ATOM 1720 C C . ARG A 1 213 ? -11.497 3.534 36.104 1.00 90.88 213 ARG A C 1
ATOM 1722 O O . ARG A 1 213 ? -11.333 2.605 35.327 1.00 90.88 213 ARG A O 1
ATOM 1729 N N . ASP A 1 214 ? -12.539 4.353 36.056 1.00 88.38 214 ASP A N 1
ATOM 1730 C CA . ASP A 1 214 ? -13.637 4.188 35.102 1.00 88.38 214 ASP A CA 1
ATOM 1731 C C . ASP A 1 214 ? -13.214 4.587 33.676 1.00 88.38 214 ASP A C 1
ATOM 1733 O O . ASP A 1 214 ? -13.610 3.926 32.718 1.00 88.38 214 ASP A O 1
ATOM 1737 N N . GLU A 1 215 ? -12.335 5.590 33.528 1.00 90.38 215 GLU A N 1
ATOM 1738 C CA . GLU A 1 215 ? -11.688 5.918 32.243 1.00 90.38 215 GLU A CA 1
ATOM 1739 C C . GLU A 1 215 ? -10.904 4.721 31.683 1.00 90.38 215 GLU A C 1
ATOM 1741 O O . GLU A 1 215 ? -11.030 4.396 30.502 1.00 90.38 215 GLU A O 1
ATOM 1746 N N . LEU A 1 216 ? -10.115 4.049 32.531 1.00 90.44 216 LEU A N 1
ATOM 1747 C CA . LEU A 1 216 ? -9.331 2.876 32.135 1.00 90.44 216 LEU A CA 1
ATOM 1748 C C . LEU A 1 216 ? -10.223 1.688 31.769 1.00 90.44 216 LEU A C 1
ATOM 1750 O O . LEU A 1 216 ? -9.964 1.050 30.758 1.00 90.44 216 LEU A O 1
ATOM 1754 N N . ILE A 1 217 ? -11.298 1.437 32.525 1.00 94.25 217 ILE A N 1
ATOM 1755 C CA . ILE A 1 217 ? -12.265 0.372 32.207 1.00 94.25 217 ILE A CA 1
ATOM 1756 C C . ILE A 1 217 ? -12.933 0.631 30.850 1.00 94.25 217 ILE A C 1
ATOM 1758 O O . ILE A 1 217 ? -13.057 -0.288 30.038 1.00 94.25 217 ILE A O 1
ATOM 1762 N N . CYS A 1 218 ? -13.340 1.878 30.580 1.00 95.69 218 CYS A N 1
ATOM 1763 C CA . CYS A 1 218 ? -13.872 2.267 29.273 1.00 95.69 218 CYS A CA 1
ATOM 1764 C C . CYS A 1 218 ? -12.853 1.987 28.165 1.00 95.69 218 CYS A C 1
ATOM 1766 O O . CYS A 1 218 ? -13.172 1.302 27.195 1.00 95.69 218 CYS A O 1
ATOM 1768 N N . TYR A 1 219 ? -11.621 2.466 28.339 1.00 96.06 219 TYR A N 1
ATOM 1769 C CA . TYR A 1 219 ? -10.566 2.323 27.346 1.00 96.06 219 TYR A CA 1
ATOM 1770 C C . TYR A 1 219 ? -10.210 0.860 27.063 1.00 96.06 219 TYR A C 1
ATOM 1772 O O . TYR A 1 219 ? -10.167 0.477 25.898 1.00 96.06 219 TYR A O 1
ATOM 1780 N N . GLU A 1 220 ? -10.013 0.038 28.097 1.00 95.19 220 GLU A N 1
ATOM 1781 C CA . GLU A 1 220 ? -9.725 -1.395 27.951 1.00 95.19 220 GLU A CA 1
ATOM 1782 C C . GLU A 1 220 ? -10.843 -2.100 27.171 1.00 95.19 220 GLU A C 1
ATOM 1784 O O . GLU A 1 220 ? -10.570 -2.785 26.189 1.00 95.19 220 GLU A O 1
ATOM 1789 N N . THR A 1 221 ? -12.107 -1.834 27.517 1.00 96.50 221 THR A N 1
ATOM 1790 C CA . THR A 1 221 ? -13.259 -2.444 26.832 1.00 96.50 221 THR A CA 1
ATOM 1791 C C . THR A 1 221 ? -13.333 -2.032 25.356 1.00 96.50 221 THR A C 1
ATOM 1793 O O . THR A 1 221 ? -13.583 -2.862 24.482 1.00 96.50 221 THR A O 1
ATOM 1796 N N . VAL A 1 222 ? -13.117 -0.749 25.049 1.00 97.00 222 VAL A N 1
ATOM 1797 C CA . VAL A 1 222 ? -13.121 -0.255 23.663 1.00 97.00 222 VAL A CA 1
ATOM 1798 C C . VAL A 1 222 ? -11.945 -0.844 22.878 1.00 97.00 222 VAL A C 1
ATOM 1800 O O . VAL A 1 222 ? -12.125 -1.245 21.728 1.00 97.00 222 VAL A O 1
ATOM 1803 N N . CYS A 1 223 ? -10.759 -0.936 23.486 1.00 94.06 223 CYS A N 1
ATOM 1804 C CA . CYS A 1 223 ? -9.586 -1.546 22.867 1.00 94.06 223 CYS A CA 1
ATOM 1805 C C . CYS A 1 223 ? -9.804 -3.025 22.543 1.00 94.06 223 CYS A C 1
ATOM 1807 O O . CYS A 1 223 ? -9.486 -3.425 21.427 1.00 94.06 223 CYS A O 1
ATOM 1809 N N . ASP A 1 224 ? -10.412 -3.807 23.436 1.00 93.38 224 ASP A N 1
ATOM 1810 C CA . ASP A 1 224 ? -10.730 -5.217 23.169 1.00 93.38 224 ASP A CA 1
ATOM 1811 C C . ASP A 1 224 ? -11.635 -5.367 21.933 1.00 93.38 224 ASP A C 1
ATOM 1813 O O . ASP A 1 224 ? -11.416 -6.220 21.066 1.00 93.38 224 ASP A O 1
ATOM 1817 N N . HIS A 1 225 ? -12.642 -4.499 21.800 1.00 93.62 225 HIS A N 1
ATOM 1818 C CA . HIS A 1 225 ? -13.524 -4.481 20.631 1.00 93.62 225 HIS A CA 1
ATOM 1819 C C . HIS A 1 225 ? -12.811 -4.003 19.359 1.00 93.62 225 HIS A C 1
ATOM 1821 O O . HIS A 1 225 ? -13.020 -4.576 18.289 1.00 93.62 225 HIS A O 1
ATOM 1827 N N . PHE A 1 226 ? -11.940 -3.000 19.466 1.00 91.00 226 PHE A N 1
ATOM 1828 C CA . PHE A 1 226 ? -11.131 -2.526 18.345 1.00 91.00 226 PHE A CA 1
ATOM 1829 C C . PHE A 1 226 ? -10.162 -3.603 17.847 1.00 91.00 226 PHE A C 1
ATOM 1831 O O . PHE A 1 226 ? -10.081 -3.848 16.647 1.00 91.00 226 PHE A O 1
ATOM 1838 N N . GLU A 1 227 ? -9.452 -4.288 18.742 1.00 85.81 227 GLU A N 1
ATOM 1839 C CA . GLU A 1 227 ? -8.494 -5.330 18.363 1.00 85.81 227 GLU A CA 1
ATOM 1840 C C . GLU A 1 227 ? -9.173 -6.535 17.711 1.00 85.81 227 GLU A C 1
ATOM 1842 O O . GLU A 1 227 ? -8.609 -7.164 16.816 1.00 85.81 227 GLU A O 1
ATOM 1847 N N . THR A 1 228 ? -10.399 -6.844 18.131 1.00 82.25 228 THR A N 1
ATOM 1848 C CA . THR A 1 228 ? -11.169 -7.966 17.584 1.00 82.25 228 THR A CA 1
ATOM 1849 C C . THR A 1 228 ? -11.824 -7.663 16.237 1.00 82.25 228 THR A C 1
ATOM 1851 O O . THR A 1 228 ? -12.018 -8.596 15.458 1.00 82.25 228 THR A O 1
ATOM 1854 N N . HIS A 1 229 ? -12.155 -6.400 15.946 1.00 80.31 229 HIS A N 1
ATOM 1855 C CA . HIS A 1 229 ? -12.926 -6.023 14.751 1.00 80.31 229 HIS A CA 1
ATOM 1856 C C . HIS A 1 229 ? -12.122 -5.211 13.725 1.00 80.31 229 HIS A C 1
ATOM 1858 O O . HIS A 1 229 ? -12.436 -5.266 12.542 1.00 80.31 229 HIS A O 1
ATOM 1864 N N . CYS A 1 230 ? -11.075 -4.499 14.147 1.00 79.94 230 CYS A N 1
ATOM 1865 C CA . CYS A 1 230 ? -10.257 -3.633 13.297 1.00 79.94 230 CYS A CA 1
ATOM 1866 C C . CYS A 1 230 ? -8.840 -4.212 13.117 1.00 79.94 230 CYS A C 1
ATOM 1868 O O . CYS A 1 230 ? -8.581 -4.976 12.187 1.00 79.94 230 CYS A O 1
ATOM 1870 N N . PHE A 1 231 ? -7.909 -3.858 14.013 1.00 78.06 231 PHE A N 1
ATOM 1871 C CA . PHE A 1 231 ? -6.489 -4.207 13.929 1.00 78.06 231 PHE A CA 1
ATOM 1872 C C . PHE A 1 231 ? -5.923 -4.525 15.310 1.00 78.06 231 PHE A C 1
ATOM 1874 O O . PHE A 1 231 ? -6.161 -3.792 16.265 1.00 78.06 231 PHE A O 1
ATOM 1881 N N . THR A 1 232 ? -5.086 -5.555 15.403 1.00 75.00 232 THR A N 1
ATOM 1882 C CA . THR A 1 232 ? -4.341 -5.872 16.632 1.00 75.00 232 THR A CA 1
ATOM 1883 C C . THR A 1 232 ? -2.962 -5.210 16.645 1.00 75.00 232 THR A C 1
ATOM 1885 O O . THR A 1 232 ? -2.322 -5.054 15.600 1.00 75.00 232 THR A O 1
ATOM 1888 N N . MET A 1 233 ? -2.427 -4.930 17.839 1.00 69.75 233 MET A N 1
ATOM 1889 C CA . MET A 1 233 ? -1.029 -4.491 18.000 1.00 69.75 233 MET A CA 1
ATOM 1890 C C . MET A 1 233 ? -0.007 -5.526 17.492 1.00 69.75 233 MET A C 1
ATOM 1892 O O . MET A 1 233 ? 1.112 -5.174 17.123 1.00 69.75 233 MET A O 1
ATOM 1896 N N . GLN A 1 234 ? -0.381 -6.811 17.448 1.00 58.94 234 GLN A N 1
ATOM 1897 C CA . GLN A 1 234 ? 0.461 -7.873 16.886 1.00 58.94 234 GLN A CA 1
ATOM 1898 C C . GLN A 1 234 ? 0.527 -7.814 15.353 1.00 58.94 234 GLN A C 1
ATOM 1900 O O . GLN A 1 234 ? 1.573 -8.106 14.772 1.00 58.94 234 GLN A O 1
ATOM 1905 N N . GLN A 1 235 ? -0.574 -7.432 14.698 1.00 51.84 235 GLN A N 1
ATOM 1906 C CA . GLN A 1 235 ? -0.620 -7.204 13.251 1.00 51.84 235 GLN A CA 1
ATOM 1907 C C . GLN A 1 235 ? 0.077 -5.896 12.873 1.00 51.84 235 GLN A C 1
ATOM 1909 O O . GLN A 1 235 ? 0.812 -5.855 11.883 1.00 51.84 235 GLN A O 1
ATOM 1914 N N . LEU A 1 236 ? -0.137 -4.849 13.672 1.00 59.09 236 LEU A N 1
ATOM 1915 C CA . LEU A 1 236 ? 0.312 -3.484 13.429 1.00 59.09 236 LEU A CA 1
ATOM 1916 C C . LEU A 1 236 ? 0.819 -2.852 14.733 1.00 59.09 236 LEU A C 1
ATOM 1918 O O . LEU A 1 236 ? 0.023 -2.284 15.479 1.00 59.09 236 LEU A O 1
ATOM 1922 N N . PRO A 1 237 ? 2.133 -2.893 15.021 1.00 63.09 237 PRO A N 1
ATOM 1923 C CA . PRO A 1 237 ? 2.690 -2.253 16.216 1.00 63.09 237 PRO A CA 1
ATOM 1924 C C . PRO A 1 237 ? 2.374 -0.751 16.310 1.00 63.09 237 PRO A C 1
ATOM 1926 O O . PRO A 1 237 ? 2.293 -0.199 17.405 1.00 63.09 237 PRO A O 1
ATOM 1929 N N . GLU A 1 238 ? 2.160 -0.094 15.166 1.00 65.50 238 GLU A N 1
ATOM 1930 C CA . GLU A 1 238 ? 1.699 1.292 15.055 1.00 65.50 238 GLU A CA 1
ATOM 1931 C C . GLU A 1 238 ? 0.341 1.550 15.724 1.00 65.50 238 GLU A C 1
ATOM 1933 O O . GLU A 1 238 ? 0.120 2.666 16.189 1.00 65.50 238 GLU A O 1
ATOM 1938 N N . VAL A 1 239 ? -0.532 0.540 15.857 1.00 76.50 239 VAL A N 1
ATOM 1939 C CA . VAL A 1 239 ? -1.835 0.658 16.544 1.00 76.50 239 VAL A CA 1
ATOM 1940 C C . VAL A 1 239 ? -1.658 1.235 17.943 1.00 76.50 239 VAL A C 1
ATOM 1942 O O . VAL A 1 239 ? -2.406 2.130 18.330 1.00 76.50 239 VAL A O 1
ATOM 1945 N N . ALA A 1 240 ? -0.609 0.819 18.661 1.00 77.75 240 ALA A N 1
ATOM 1946 C CA . ALA A 1 240 ? -0.308 1.300 20.008 1.00 77.75 240 ALA A CA 1
ATOM 1947 C C . ALA A 1 240 ? -0.106 2.826 20.085 1.00 77.75 240 ALA A C 1
ATOM 1949 O O . ALA A 1 240 ? -0.310 3.424 21.139 1.00 77.75 240 ALA A O 1
ATOM 1950 N N . GLN A 1 241 ? 0.304 3.470 18.986 1.00 75.44 241 GLN A N 1
ATOM 1951 C CA . GLN A 1 241 ? 0.493 4.924 18.928 1.00 75.44 241 GLN A CA 1
ATOM 1952 C C . GLN A 1 241 ? -0.833 5.674 18.749 1.00 75.44 241 GLN A C 1
ATOM 1954 O O . GLN A 1 241 ? -0.913 6.851 19.090 1.00 75.44 241 GLN A O 1
ATOM 1959 N N . HIS A 1 242 ? -1.867 5.000 18.241 1.00 82.25 242 HIS A N 1
ATOM 1960 C CA . HIS A 1 242 ? -3.151 5.604 17.890 1.00 82.25 242 HIS A CA 1
ATOM 1961 C C . HIS A 1 242 ? -4.296 5.234 18.834 1.00 82.25 242 HIS A C 1
ATOM 1963 O O . HIS A 1 242 ? -5.292 5.957 18.875 1.00 82.25 242 HIS A O 1
ATOM 1969 N N . THR A 1 243 ? -4.149 4.198 19.670 1.00 88.62 243 THR A N 1
ATOM 1970 C CA . THR A 1 243 ? -5.151 3.876 20.702 1.00 88.62 243 THR A CA 1
ATOM 1971 C C . THR A 1 243 ? -5.398 5.034 21.673 1.00 88.62 243 THR A C 1
ATOM 1973 O O . THR A 1 243 ? -6.476 5.122 22.260 1.00 88.62 243 THR A O 1
ATOM 1976 N N . ILE A 1 244 ? -4.465 5.987 21.788 1.00 89.69 244 ILE A N 1
ATOM 1977 C CA . ILE A 1 244 ? -4.666 7.226 22.550 1.00 89.69 244 ILE A CA 1
ATOM 1978 C C . ILE A 1 244 ? -5.948 7.974 22.146 1.00 89.69 244 ILE A C 1
ATOM 1980 O O . ILE A 1 244 ? -6.612 8.527 23.017 1.00 89.69 244 ILE A O 1
ATOM 1984 N N . HIS A 1 245 ? -6.363 7.910 20.878 1.00 92.31 245 HIS A N 1
ATOM 1985 C CA . HIS A 1 245 ? -7.593 8.549 20.406 1.00 92.31 245 HIS A CA 1
ATOM 1986 C C . HIS A 1 245 ? -8.865 7.912 20.983 1.00 92.31 245 HIS A C 1
ATOM 1988 O O . HIS A 1 245 ? -9.845 8.616 21.229 1.00 92.31 245 HIS A O 1
ATOM 1994 N N . LEU A 1 246 ? -8.847 6.603 21.265 1.00 94.50 246 LEU A N 1
ATOM 1995 C CA . LEU A 1 246 ? -9.948 5.905 21.944 1.00 94.50 246 LEU A CA 1
ATOM 1996 C C . LEU A 1 246 ? -10.003 6.289 23.427 1.00 94.50 246 LEU A C 1
ATOM 1998 O O . LEU A 1 246 ? -11.077 6.557 23.964 1.00 94.50 246 LEU A O 1
ATOM 2002 N N . MET A 1 247 ? -8.836 6.395 24.073 1.00 94.44 247 MET A N 1
ATOM 2003 C CA . MET A 1 247 ? -8.728 6.903 25.446 1.00 94.44 247 MET A CA 1
ATOM 2004 C C . MET A 1 247 ? -9.271 8.336 25.554 1.00 94.44 247 MET A C 1
ATOM 2006 O O . MET A 1 247 ? -9.947 8.670 26.526 1.00 94.44 247 MET A O 1
ATOM 2010 N N . GLU A 1 248 ? -8.999 9.189 24.565 1.00 94.31 248 GLU A N 1
ATOM 2011 C CA . GLU A 1 248 ? -9.524 10.558 24.511 1.00 94.31 248 GLU A CA 1
ATOM 2012 C C . GLU A 1 248 ? -11.058 10.594 24.460 1.00 94.31 248 GLU A C 1
ATOM 2014 O O . GLU A 1 248 ? -11.647 11.446 25.124 1.00 94.31 248 GLU A O 1
ATOM 2019 N N . GLN A 1 249 ? -11.716 9.642 23.785 1.00 96.00 249 GLN A N 1
ATOM 2020 C CA . GLN A 1 249 ? -13.184 9.556 23.796 1.00 96.00 249 GLN A CA 1
ATOM 2021 C C . GLN A 1 249 ? -13.720 9.182 25.186 1.00 96.00 249 GLN A C 1
ATOM 2023 O O . GLN A 1 249 ? -14.635 9.829 25.698 1.00 96.00 249 GLN A O 1
ATOM 2028 N N . CYS A 1 250 ? -13.108 8.198 25.849 1.00 94.88 250 CYS A N 1
ATOM 2029 C CA . CYS A 1 250 ? -13.483 7.827 27.217 1.00 94.88 250 CYS A CA 1
ATOM 2030 C C . CYS A 1 250 ? -13.301 8.999 28.199 1.00 94.88 250 CYS A C 1
ATOM 2032 O O . CYS A 1 250 ? -14.186 9.280 29.007 1.00 94.88 250 CYS A O 1
ATOM 2034 N N . LYS A 1 251 ? -12.192 9.742 28.089 1.00 93.62 251 LYS A N 1
ATOM 2035 C CA . LYS A 1 251 ? -11.928 10.948 28.898 1.00 93.62 251 LYS A CA 1
ATOM 2036 C C . LYS A 1 251 ? -12.902 12.085 28.623 1.00 93.62 251 LYS A C 1
ATOM 2038 O O . LYS A 1 251 ? -13.220 12.851 29.528 1.00 93.62 251 LYS A O 1
ATOM 2043 N N . ALA A 1 252 ? -13.365 12.208 27.383 1.00 93.25 252 ALA A N 1
ATOM 2044 C CA . ALA A 1 252 ? -14.342 13.214 26.995 1.00 93.25 252 ALA A CA 1
ATOM 2045 C C . ALA A 1 252 ? -15.759 12.912 27.517 1.00 93.25 252 ALA A C 1
ATOM 2047 O O . ALA A 1 252 ? -16.623 13.776 27.391 1.00 93.25 252 ALA A O 1
ATOM 2048 N N . GLY A 1 253 ? -15.997 11.737 28.119 1.00 94.06 253 GLY A N 1
ATOM 2049 C CA . GLY A 1 253 ? -17.280 11.364 28.722 1.00 94.06 253 GLY A CA 1
ATOM 2050 C C . GLY A 1 253 ? -18.224 10.601 27.790 1.00 94.06 253 GLY A C 1
ATOM 2051 O O . GLY A 1 253 ? -19.426 10.525 28.067 1.00 94.06 253 GLY A O 1
ATOM 2052 N N . TYR A 1 254 ? -17.716 10.051 26.681 1.00 95.88 254 TYR A N 1
ATOM 2053 C CA . TYR A 1 254 ? -18.483 9.128 25.844 1.00 95.88 254 TYR A CA 1
ATOM 2054 C C . TYR A 1 254 ? -18.576 7.753 26.515 1.00 95.88 254 TYR A C 1
ATOM 2056 O O . TYR A 1 254 ? -17.584 7.215 27.006 1.00 95.88 254 TYR A O 1
ATOM 2064 N N . GLU A 1 255 ? -19.774 7.168 26.527 1.00 94.81 255 GLU A N 1
ATOM 2065 C CA . GLU A 1 255 ? -19.971 5.807 27.027 1.00 94.81 255 GLU A CA 1
ATOM 2066 C C . GLU A 1 255 ? -19.228 4.791 26.154 1.00 94.81 255 GLU A C 1
ATOM 2068 O O . GLU A 1 255 ? -19.286 4.859 24.925 1.00 94.81 255 GLU A O 1
ATOM 2073 N N . ALA A 1 256 ? -18.596 3.793 26.783 1.00 95.88 256 ALA A N 1
ATOM 2074 C CA . ALA A 1 256 ? -17.882 2.730 26.072 1.00 95.88 256 ALA A CA 1
ATOM 2075 C C . ALA A 1 256 ? -18.764 2.053 25.009 1.00 95.88 256 ALA A C 1
ATOM 2077 O O . ALA A 1 256 ? -18.297 1.792 23.907 1.00 95.88 256 ALA A O 1
ATOM 2078 N N . LYS A 1 257 ? -20.056 1.842 25.303 1.00 96.31 257 LYS A N 1
ATOM 2079 C CA . LYS A 1 257 ? -21.022 1.258 24.361 1.00 96.31 257 LYS A CA 1
ATOM 2080 C C . LYS A 1 257 ? -21.127 2.065 23.065 1.00 96.31 257 LYS A C 1
ATOM 2082 O O . LYS A 1 257 ? -21.098 1.481 21.992 1.00 96.31 257 LYS A O 1
ATOM 2087 N N . THR A 1 258 ? -21.193 3.389 23.171 1.00 96.19 258 THR A N 1
ATOM 2088 C CA . THR A 1 258 ? -21.264 4.299 22.022 1.00 96.19 258 THR A CA 1
ATOM 2089 C C . THR A 1 258 ? -20.001 4.224 21.175 1.00 96.19 258 THR A C 1
ATOM 2091 O O . THR A 1 258 ? -20.074 4.096 19.956 1.00 96.19 258 THR A O 1
ATOM 2094 N N . VAL A 1 259 ? -18.828 4.255 21.816 1.00 96.62 259 VAL A N 1
ATOM 2095 C CA . VAL A 1 259 ? -17.552 4.159 21.094 1.00 96.62 259 VAL A CA 1
ATOM 2096 C C . VAL A 1 259 ? -17.414 2.787 20.426 1.00 96.62 259 VAL A C 1
ATOM 2098 O O . VAL A 1 259 ? -16.984 2.715 19.282 1.00 96.62 259 VAL A O 1
ATOM 2101 N N . ILE A 1 260 ? -17.841 1.706 21.087 1.00 97.12 260 ILE A N 1
ATOM 2102 C CA . ILE A 1 260 ? -17.855 0.345 20.525 1.00 97.12 260 ILE A CA 1
ATOM 2103 C C . ILE A 1 260 ? -18.790 0.241 19.315 1.00 97.12 260 ILE A C 1
ATOM 2105 O O . ILE A 1 260 ? -18.416 -0.372 18.319 1.00 97.12 260 ILE A O 1
ATOM 2109 N N . GLU A 1 261 ? -19.980 0.841 19.369 1.00 95.50 261 GLU A N 1
ATOM 2110 C CA . GLU A 1 261 ? -20.906 0.879 18.229 1.00 95.50 261 GLU A CA 1
ATOM 2111 C C . GLU A 1 261 ? -20.265 1.574 17.017 1.00 95.50 261 GLU A C 1
ATOM 2113 O O . GLU A 1 261 ? -20.353 1.055 15.905 1.00 95.50 261 GLU A O 1
ATOM 2118 N N . CYS A 1 262 ? -19.541 2.676 17.233 1.00 94.56 262 CYS A N 1
ATOM 2119 C CA . CYS A 1 262 ? -18.799 3.372 16.176 1.00 94.56 262 CYS A CA 1
ATOM 2120 C C . CYS A 1 262 ? -17.621 2.527 15.655 1.00 94.56 262 CYS A C 1
ATOM 2122 O O . CYS A 1 262 ? -17.420 2.416 14.450 1.00 94.56 262 CYS A O 1
ATOM 2124 N N . VAL A 1 263 ? -16.871 1.859 16.543 1.00 91.94 263 VAL A N 1
ATOM 2125 C CA . VAL A 1 263 ? -15.816 0.894 16.168 1.00 91.94 263 VAL A CA 1
ATOM 2126 C C . VAL A 1 263 ? -16.382 -0.200 15.265 1.00 91.94 263 VAL A C 1
ATOM 2128 O O . VAL A 1 263 ? -15.805 -0.513 14.227 1.00 91.94 263 VAL A O 1
ATOM 2131 N N . HIS A 1 264 ? -17.529 -0.771 15.630 1.00 90.31 264 HIS A N 1
ATOM 2132 C CA . HIS A 1 264 ? -18.200 -1.791 14.827 1.00 90.31 264 HIS A CA 1
ATOM 2133 C C . HIS A 1 264 ? -18.684 -1.229 13.494 1.00 90.31 264 HIS A C 1
ATOM 2135 O O . HIS A 1 264 ? -18.468 -1.868 12.473 1.00 90.31 264 HIS A O 1
ATOM 2141 N N . SER A 1 265 ? -19.276 -0.037 13.487 1.00 85.88 265 SER A N 1
ATOM 2142 C CA . SER A 1 265 ? -19.728 0.647 12.270 1.00 85.88 265 SER A CA 1
ATOM 2143 C C . SER A 1 265 ? -18.586 0.882 11.275 1.00 85.88 265 SER A C 1
ATOM 2145 O O . SER A 1 265 ? -18.734 0.604 10.088 1.00 85.88 265 SER A O 1
ATOM 2147 N N . VAL A 1 266 ? -17.429 1.339 11.762 1.00 80.88 266 VAL A N 1
ATOM 2148 C CA . VAL A 1 266 ? -16.272 1.677 10.920 1.00 80.88 266 VAL A CA 1
ATOM 2149 C C . VAL A 1 266 ? -15.502 0.432 10.460 1.00 80.88 266 VAL A C 1
ATOM 2151 O O . VAL A 1 266 ? -14.939 0.439 9.368 1.00 80.88 266 VAL A O 1
ATOM 2154 N N . CYS A 1 267 ? -15.464 -0.635 11.265 1.00 75.88 267 CYS A N 1
ATOM 2155 C CA . CYS A 1 267 ? -14.614 -1.802 11.002 1.00 75.88 267 CYS A CA 1
ATOM 2156 C C . CYS A 1 267 ? -15.342 -3.063 10.494 1.00 75.88 267 CYS A C 1
ATOM 2158 O O . CYS A 1 267 ? -14.674 -4.079 10.280 1.00 75.88 267 CYS A O 1
ATOM 2160 N N . SER A 1 268 ? -16.671 -3.036 10.311 1.00 63.25 268 SER A N 1
ATOM 2161 C CA . SER A 1 268 ? -17.469 -4.196 9.844 1.00 63.25 268 SER A CA 1
ATOM 2162 C C . SER A 1 268 ? -17.670 -4.261 8.332 1.00 63.25 268 SER A C 1
ATOM 2164 O O . SER A 1 268 ? -17.877 -3.208 7.700 1.00 63.25 268 SER A O 1
#

Secondary structure (DSSP, 8-state):
--STT---SSSS--------PPP-HHHHHHHHTT-HHHHHTT-------TT-EEEEEEES-EETTEEEETTEEEEHHHHHHHHHHHHHTT--SEEEEEEESTTGGGGTTTTS-TTSSEEEEESS-TTS---EE-TT-TTT-S-SEEHHHHHHHHHHHHS-TTT--HHHHHHHHHHH--SS--B--HHHHHHHHHHHHHHHHH------S--HHHHHHHHHHHHHHHHHHT--TTT-TTHHHHTHHHHHHHHTT--HHHHHHHHHHHH-

InterPro domains:
  IPR001096 Peptidase C13, legumain [PF01650] (1-188)
  IPR001096 Peptidase C13, legumain [PIRSF019663] (1-268)
  IPR001096 Peptidase C13, legumain [PR00776] (44-63)
  IPR001096 Peptidase C13, legumain [PR00776] (92-108)
  IPR001096 Peptidase C13, legumain [PTHR12000] (1-189)
  IPR029030 Caspase-like domain superfamily [SSF52129] (47-131)
  IPR048501 Legumain, prodomain [cd21115] (162-267)